Protein AF-A0A2J7RA87-F1 (afdb_monomer)

pLDDT: mean 86.07, std 18.73, range [27.16, 98.81]

InterPro domains:
  IPR013341 Mandelate racemase, N-terminal domain [PF02746] (37-139)
  IPR029017 Enolase-like, N-terminal [G3DSA:3.30.390.10] (5-181)
  IPR029017 Enolase-like, N-terminal [SSF54826] (7-142)
  IPR046945 L-rhamnonate dehydratase-like [PTHR13794] (7-194)

Organism: NCBI:txid105785

Sequence (240 aa):
MYQDRGLKIRTLHVRDIRFPTSLELHGSDAMHVDCDYSCAYVTVYTEGDVEGHGLTFTIGRGNEIVVAAVKSLSPLVVGQDAGQIFNDFAGFWRKLTNDSQLRWVGPEKGVIHLATAAIINALWDLWAKLQQKPLWKLLVDMEPEQLVSTIDFRYISDAVTKQEAIAMLKAMQEGKEEREERMIRIGYPAYTTQAGSHSLLYNCNSITLMCHTYAIIPIIHTDEYFECLFIYLTITFIVS

Mean predicted aligned error: 7.49 Å

Foldseek 3Di:
DPPDPFQAFAFKDWDKAWAQCQVVLFPADPVRRRFTWIWGWMWTGTRDPFIFIFIFIDRPPCNVVLNVLLVVLGVLRHRDGLVVCLVQVLVSLCSSQPPPVLCVVQNCDDSNLSSQLRVSNRSLRRVCVVVVHDSLVVLLPDQQLSNLSNHHCPPPCVPPNSVNSNVVVVVVVVCSVVVVVCCVVPNDQADDCRLVSCPPPHDPVSSVVVCVVVVVPCRDDDDDDPPSCCSVVVSSVSRD

Nearest PDB structures (foldseek):
  4a35-assembly1_A-2  TM=8.837E-01  e=1.408E-21  Homo sapiens
  2hxu-assembly1_A-2  TM=9.670E-01  e=2.853E-20  Xanthomonas campestris pv. campestris
  4ip4-assembly1_A  TM=9.035E-01  e=2.853E-20  Ruegeria sp. TM1040
  1yey-assembly3_C  TM=9.672E-01  e=1.936E-19  Xanthomonas campestris pv. campestris
  2hne-assembly1_A  TM=9.558E-01  e=1.178E-18  Xanthomonas campestris pv. campestris

Structure (mmCIF, N/CA/C/O backbone):
data_AF-A0A2J7RA87-F1
#
_entry.id   AF-A0A2J7RA87-F1
#
loop_
_atom_site.group_PDB
_atom_site.id
_atom_site.type_symbol
_atom_site.label_atom_id
_atom_site.label_alt_id
_atom_site.label_comp_id
_atom_site.label_asym_id
_atom_site.label_entity_id
_atom_site.label_seq_id
_atom_site.pdbx_PDB_ins_code
_atom_site.Cartn_x
_atom_site.Cartn_y
_atom_site.Cartn_z
_atom_site.occupancy
_atom_site.B_iso_or_equiv
_atom_site.auth_seq_id
_atom_site.auth_comp_id
_atom_site.auth_asym_id
_atom_site.auth_atom_id
_atom_site.pdbx_PDB_model_num
ATOM 1 N N . MET A 1 1 ? -17.911 6.625 13.894 1.00 51.19 1 MET A N 1
ATOM 2 C CA . MET A 1 1 ? -17.935 5.186 14.237 1.00 51.19 1 MET A CA 1
ATOM 3 C C . MET A 1 1 ? -18.651 4.449 13.122 1.00 51.19 1 MET A C 1
ATOM 5 O O . MET A 1 1 ? -19.840 4.673 12.936 1.00 51.19 1 MET A O 1
ATOM 9 N N . TYR A 1 2 ? -17.921 3.655 12.341 1.00 56.81 2 TYR A N 1
ATOM 10 C CA . TYR A 1 2 ? -18.464 2.850 11.246 1.00 56.81 2 TYR A CA 1
ATOM 11 C C . TYR A 1 2 ? -19.412 1.786 11.818 1.00 56.81 2 TYR A C 1
ATOM 13 O O . TYR A 1 2 ? -18.958 0.833 12.441 1.00 56.81 2 TYR A O 1
ATOM 21 N N . GLN A 1 3 ? -20.727 1.975 11.690 1.00 52.06 3 GLN A N 1
ATOM 22 C CA . GLN A 1 3 ? -21.714 0.984 12.12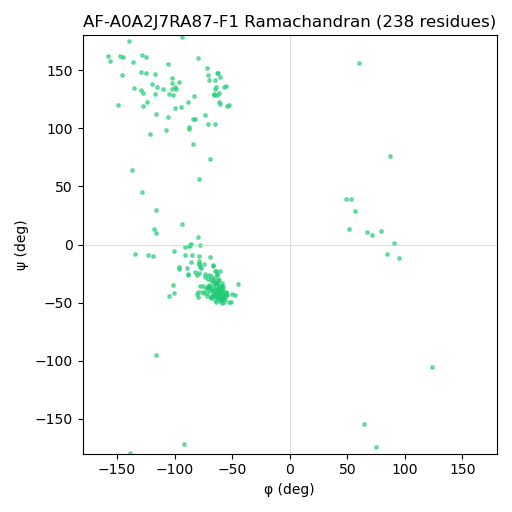8 1.00 52.06 3 GLN A CA 1
ATOM 23 C C . GLN A 1 3 ? -21.923 -0.082 11.035 1.00 52.06 3 GLN A C 1
ATOM 25 O O . GLN A 1 3 ? -22.789 0.046 10.176 1.00 52.06 3 GLN A O 1
ATOM 30 N N . ASP A 1 4 ? -21.070 -1.108 11.073 1.00 55.25 4 ASP A N 1
ATOM 31 C CA . ASP A 1 4 ? -21.361 -2.558 11.024 1.00 55.25 4 ASP A CA 1
ATOM 32 C C . ASP A 1 4 ? -22.247 -3.184 9.923 1.00 55.25 4 ASP A C 1
ATOM 34 O O . ASP A 1 4 ? -22.644 -4.342 10.045 1.00 55.25 4 ASP A O 1
ATOM 38 N N . ARG A 1 5 ? -22.567 -2.497 8.820 1.00 65.50 5 ARG A N 1
ATOM 39 C CA . ARG A 1 5 ? -23.221 -3.154 7.669 1.00 65.50 5 ARG A CA 1
ATOM 40 C C . ARG A 1 5 ? -22.331 -3.117 6.436 1.00 65.50 5 ARG A C 1
ATOM 42 O O . ARG A 1 5 ? -22.095 -2.058 5.869 1.00 65.50 5 ARG A O 1
ATOM 49 N N . GLY A 1 6 ? -21.860 -4.293 6.022 1.00 83.50 6 GLY A N 1
ATOM 50 C CA . GLY A 1 6 ? -21.168 -4.496 4.749 1.00 83.50 6 GLY A CA 1
ATOM 51 C C . GLY A 1 6 ? -19.646 -4.332 4.774 1.00 83.50 6 GLY A C 1
ATOM 52 O O . GLY A 1 6 ? -19.026 -4.486 3.734 1.00 83.50 6 GLY A O 1
ATOM 53 N N . LEU A 1 7 ? -19.009 -4.045 5.915 1.00 92.94 7 LEU A N 1
ATOM 54 C CA . LEU A 1 7 ? -17.553 -3.801 5.971 1.00 92.94 7 LEU A CA 1
ATOM 55 C C . LEU A 1 7 ? -16.704 -5.047 6.238 1.00 92.94 7 LEU A C 1
ATOM 57 O O . LEU A 1 7 ? -15.472 -4.975 6.220 1.00 92.94 7 LEU A O 1
ATOM 61 N N . LYS A 1 8 ? -17.334 -6.204 6.439 1.00 96.00 8 LYS A N 1
ATOM 62 C CA . LYS A 1 8 ? -16.619 -7.467 6.577 1.00 96.00 8 LYS A CA 1
ATOM 63 C C . LYS A 1 8 ? -15.930 -7.831 5.266 1.00 96.00 8 LYS A C 1
ATOM 65 O O . LYS A 1 8 ? -16.559 -7.865 4.211 1.00 96.00 8 LYS A O 1
ATOM 70 N N . ILE A 1 9 ? -14.636 -8.126 5.331 1.00 97.50 9 ILE A N 1
ATOM 71 C CA . ILE A 1 9 ? -13.839 -8.510 4.166 1.00 97.50 9 ILE A CA 1
ATOM 72 C C . ILE A 1 9 ? -14.223 -9.933 3.760 1.00 97.50 9 ILE A C 1
ATOM 74 O O . ILE A 1 9 ? -13.922 -10.897 4.466 1.00 97.50 9 ILE A O 1
ATOM 78 N N . ARG A 1 10 ? -14.880 -10.076 2.608 1.00 97.06 10 ARG A N 1
ATOM 79 C CA . ARG A 1 10 ? -15.365 -11.363 2.097 1.00 97.06 10 ARG A CA 1
ATOM 80 C C . ARG A 1 10 ? -14.261 -12.155 1.412 1.00 97.06 10 ARG A C 1
ATOM 82 O O . ARG A 1 10 ? -14.176 -13.368 1.570 1.00 97.06 10 ARG A O 1
ATOM 89 N N . THR A 1 11 ? -13.450 -11.476 0.606 1.00 97.81 11 THR A N 1
ATOM 90 C CA . THR A 1 11 ? -12.367 -12.099 -0.156 1.00 97.81 11 THR A CA 1
ATOM 91 C C . THR A 1 11 ? -11.288 -11.079 -0.497 1.00 97.81 11 THR A C 1
ATOM 93 O O . THR A 1 11 ? -11.530 -9.872 -0.533 1.00 97.81 11 THR A O 1
ATOM 96 N N . LEU A 1 12 ? -10.091 -11.587 -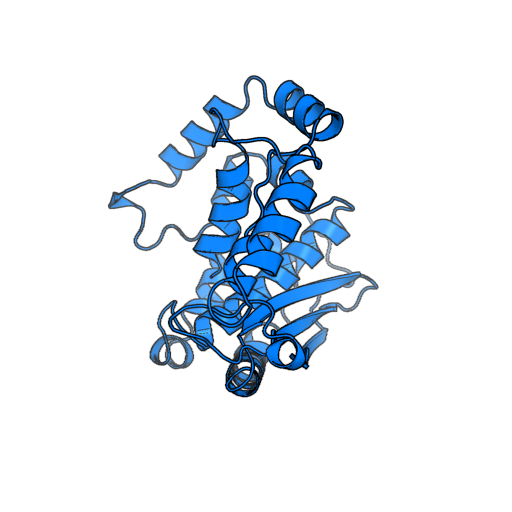0.763 1.00 98.25 12 LEU A N 1
ATOM 97 C CA . LEU A 1 12 ? -8.950 -10.831 -1.246 1.00 98.25 12 LEU A CA 1
ATOM 98 C C . LEU A 1 12 ? -8.426 -11.538 -2.491 1.00 98.25 12 LEU A C 1
ATOM 100 O O . LEU A 1 12 ? -8.036 -12.704 -2.434 1.00 98.25 12 LEU A O 1
ATOM 104 N N . HIS A 1 13 ? -8.433 -10.843 -3.622 1.00 98.44 13 HIS A N 1
ATOM 105 C CA . HIS A 1 13 ? -7.876 -11.353 -4.869 1.00 98.44 13 HIS A CA 1
ATOM 106 C C . HIS A 1 13 ? -6.518 -10.723 -5.125 1.00 98.44 13 HIS A C 1
ATOM 108 O O . HIS A 1 13 ? -6.317 -9.542 -4.862 1.00 98.44 13 HIS A O 1
ATOM 114 N N . VAL A 1 14 ? -5.603 -11.509 -5.684 1.00 98.75 14 VAL A N 1
ATOM 115 C CA . VAL A 1 14 ? -4.307 -11.024 -6.147 1.00 98.75 14 VAL A CA 1
ATOM 116 C C . VAL A 1 14 ? -4.064 -11.478 -7.581 1.00 98.75 14 VAL A C 1
ATOM 118 O O . VAL A 1 14 ? -4.287 -12.645 -7.915 1.00 98.75 14 VAL A O 1
ATOM 121 N N . ARG A 1 15 ? -3.633 -10.548 -8.433 1.00 98.62 15 ARG A N 1
ATOM 122 C CA . ARG A 1 15 ? -3.324 -10.779 -9.848 1.00 98.62 15 ARG A CA 1
ATOM 123 C C . ARG A 1 15 ? -1.840 -10.546 -10.103 1.00 98.62 15 ARG A C 1
ATOM 125 O O . ARG A 1 15 ? -1.287 -9.556 -9.634 1.00 98.62 15 ARG A O 1
ATOM 132 N N . ASP A 1 16 ? -1.231 -11.451 -10.861 1.00 98.69 16 ASP A N 1
ATOM 133 C CA . ASP A 1 16 ? 0.099 -11.271 -11.443 1.00 98.69 16 ASP A CA 1
ATOM 134 C C . ASP A 1 16 ? -0.069 -10.489 -12.751 1.00 98.69 16 ASP A C 1
ATOM 136 O O . ASP A 1 16 ? -0.648 -11.007 -13.707 1.00 98.69 16 ASP A O 1
ATOM 140 N N . ILE A 1 17 ? 0.343 -9.222 -12.764 1.00 98.31 17 ILE A N 1
ATOM 141 C CA . ILE A 1 17 ? 0.249 -8.352 -13.938 1.00 98.31 17 ILE A CA 1
ATOM 142 C C . ILE A 1 17 ? 1.664 -7.975 -14.355 1.00 98.31 17 ILE A C 1
ATOM 144 O O . ILE A 1 17 ? 2.447 -7.525 -13.521 1.00 98.31 17 ILE A O 1
ATOM 148 N N . ARG A 1 18 ? 1.980 -8.143 -15.642 1.00 98.38 18 ARG A N 1
ATOM 149 C CA . ARG A 1 18 ? 3.296 -7.834 -16.212 1.00 98.38 18 ARG A CA 1
ATOM 150 C C . ARG A 1 18 ? 3.133 -7.084 -17.521 1.00 98.38 18 ARG A C 1
ATOM 152 O O . ARG A 1 18 ? 2.319 -7.474 -18.359 1.00 98.38 18 ARG A O 1
ATOM 159 N N . PHE A 1 19 ? 3.911 -6.027 -17.685 1.00 96.94 19 PHE A N 1
ATOM 160 C CA . PHE A 1 19 ? 3.956 -5.211 -18.886 1.00 96.94 19 PHE A CA 1
ATOM 161 C C . PHE A 1 19 ? 5.299 -5.442 -19.585 1.00 96.94 19 PHE A C 1
ATOM 163 O O . PHE A 1 19 ? 6.328 -5.419 -18.909 1.00 96.94 19 PHE A O 1
ATOM 170 N N . PRO A 1 20 ? 5.314 -5.658 -20.913 1.00 96.38 20 PRO A N 1
ATOM 171 C CA . PRO A 1 20 ? 6.525 -6.004 -21.654 1.00 96.38 20 PRO A CA 1
ATOM 172 C C . PRO A 1 20 ? 7.393 -4.761 -21.931 1.00 96.38 20 PRO A C 1
ATOM 174 O O . PRO A 1 20 ? 7.674 -4.427 -23.082 1.00 96.38 20 PRO A O 1
ATOM 177 N N . THR A 1 21 ? 7.776 -4.027 -20.880 1.00 91.62 21 THR A N 1
ATOM 178 C CA . THR A 1 21 ? 8.591 -2.803 -20.982 1.00 91.62 21 THR A CA 1
ATOM 179 C C . THR A 1 21 ? 9.995 -3.078 -21.507 1.00 91.62 21 THR A C 1
ATOM 181 O O . THR A 1 21 ? 10.599 -2.184 -22.101 1.00 91.62 21 THR A O 1
ATOM 184 N N . SER A 1 22 ? 10.483 -4.313 -21.368 1.00 91.31 22 SER A N 1
ATOM 185 C CA . SER A 1 22 ? 11.781 -4.744 -21.889 1.00 91.31 22 SER A CA 1
ATOM 186 C C . SER A 1 22 ? 11.875 -4.679 -23.416 1.00 91.31 22 SER A C 1
ATOM 188 O O . SER A 1 22 ? 12.970 -4.480 -23.936 1.00 91.31 22 SER A O 1
ATOM 190 N N . LEU A 1 23 ? 10.750 -4.762 -24.1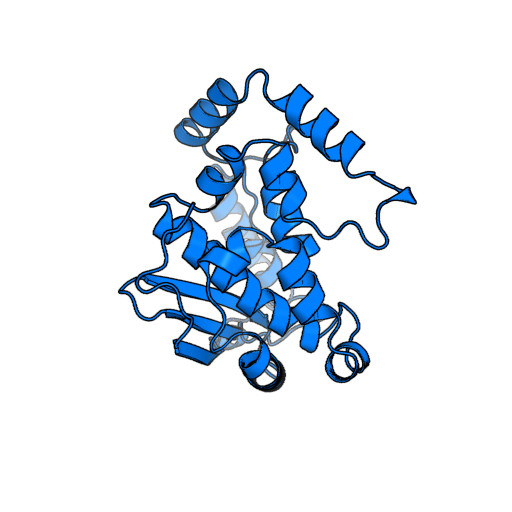46 1.00 89.88 23 LEU A N 1
ATOM 191 C CA . LEU A 1 23 ? 10.729 -4.671 -25.615 1.00 89.88 23 LEU A CA 1
ATOM 192 C C . LEU A 1 23 ? 11.301 -3.348 -26.133 1.00 89.88 23 LEU A C 1
ATOM 194 O O . LEU A 1 23 ? 11.920 -3.312 -27.194 1.00 89.88 23 LEU A O 1
ATOM 198 N N . GLU A 1 24 ? 11.097 -2.276 -25.372 1.00 85.94 24 GLU A N 1
ATOM 199 C CA . GLU A 1 24 ? 11.599 -0.934 -25.671 1.00 85.94 24 GLU A CA 1
ATOM 200 C C . GLU A 1 24 ? 12.600 -0.451 -24.606 1.00 85.94 24 GLU A C 1
ATOM 202 O O . GLU A 1 24 ? 13.011 0.708 -24.620 1.00 85.94 24 GLU A O 1
ATOM 207 N N . LEU A 1 25 ? 13.030 -1.341 -23.703 1.00 83.81 25 LEU A N 1
ATOM 208 C CA . LEU A 1 25 ? 14.010 -1.079 -22.639 1.00 83.81 25 LEU A CA 1
ATOM 209 C C . LEU A 1 25 ? 13.615 0.082 -21.706 1.00 83.81 25 LEU A C 1
ATOM 211 O O . LEU A 1 25 ? 14.467 0.763 -21.122 1.00 83.81 25 LEU A O 1
ATOM 215 N N . HIS A 1 26 ? 12.308 0.304 -21.539 1.00 84.25 26 HIS A N 1
ATOM 216 C CA . HIS A 1 26 ? 11.802 1.309 -20.610 1.00 84.25 26 HIS A CA 1
ATOM 217 C C . HIS A 1 26 ? 12.154 0.911 -19.181 1.00 84.25 26 HIS A C 1
ATOM 219 O O . HIS A 1 26 ? 11.888 -0.209 -18.747 1.00 84.25 26 HIS A O 1
ATOM 225 N N . GLY A 1 27 ? 12.746 1.847 -18.440 1.00 83.50 27 GLY A N 1
ATOM 226 C CA . GLY A 1 27 ? 13.154 1.606 -17.060 1.00 83.50 27 GLY A CA 1
ATOM 227 C C . GLY A 1 27 ? 14.458 0.833 -16.897 1.00 83.50 27 GLY A C 1
ATOM 228 O O . GLY A 1 27 ? 14.734 0.404 -15.779 1.00 83.50 27 GLY A O 1
ATOM 229 N N . SER A 1 28 ? 15.240 0.649 -17.968 1.00 84.25 28 SER A N 1
ATOM 230 C CA . SER A 1 28 ? 16.572 0.056 -17.850 1.00 84.25 28 SER A CA 1
ATOM 231 C C . SER A 1 28 ? 17.520 0.955 -17.045 1.00 84.25 28 SER A C 1
ATOM 233 O O . SER A 1 28 ? 17.476 2.187 -17.141 1.00 84.25 28 SER A O 1
ATOM 235 N N . ASP A 1 29 ? 18.363 0.328 -16.231 1.00 85.88 29 ASP A N 1
ATOM 236 C CA . ASP A 1 29 ? 19.424 0.968 -15.460 1.00 85.88 29 ASP A CA 1
ATOM 237 C C . ASP A 1 29 ? 20.712 0.114 -15.490 1.00 85.88 29 ASP A C 1
ATOM 239 O O . ASP A 1 29 ? 20.778 -0.922 -16.154 1.00 85.88 29 ASP A O 1
ATOM 243 N N . ALA A 1 30 ? 21.775 0.571 -14.818 1.00 85.44 30 ALA A N 1
ATOM 244 C CA . ALA A 1 30 ? 23.082 -0.093 -14.856 1.00 85.44 30 ALA A CA 1
ATOM 245 C C . ALA A 1 30 ? 23.071 -1.509 -14.243 1.00 85.44 30 ALA A C 1
ATOM 247 O O . ALA A 1 30 ? 23.942 -2.321 -14.551 1.00 85.44 30 ALA A O 1
ATOM 248 N N . MET A 1 31 ? 22.105 -1.792 -13.373 1.00 87.81 31 MET A N 1
ATOM 249 C CA . MET A 1 31 ? 21.904 -3.063 -12.683 1.00 87.81 31 MET A CA 1
ATOM 250 C C . MET A 1 31 ? 20.794 -3.900 -13.329 1.00 87.81 31 MET A C 1
ATOM 252 O O . MET A 1 31 ? 20.902 -5.126 -13.366 1.00 87.81 31 MET A O 1
ATOM 256 N N . HIS A 1 32 ? 19.741 -3.261 -13.842 1.00 86.25 32 HIS A N 1
ATOM 257 C CA . HIS A 1 32 ? 18.548 -3.921 -14.369 1.00 86.25 32 HIS A CA 1
ATOM 258 C C . HIS A 1 32 ? 18.322 -3.545 -15.836 1.00 86.25 32 HIS A C 1
ATOM 260 O O . HIS A 1 32 ? 17.736 -2.514 -16.157 1.00 86.25 32 HIS A O 1
ATOM 266 N N . VAL A 1 33 ? 18.805 -4.392 -16.744 1.00 84.31 33 VAL A N 1
ATOM 267 C CA . VAL A 1 33 ? 18.860 -4.080 -18.183 1.00 84.31 33 VAL A CA 1
ATOM 268 C C . VAL A 1 33 ? 17.590 -4.457 -18.956 1.00 84.31 33 VAL A C 1
ATOM 270 O O . VAL A 1 33 ? 17.299 -3.837 -19.974 1.00 84.31 33 VAL A O 1
ATOM 273 N N . ASP A 1 34 ? 16.825 -5.445 -18.485 1.00 86.00 34 ASP A N 1
ATOM 274 C CA . ASP A 1 34 ? 15.688 -6.067 -19.183 1.00 86.00 34 ASP A CA 1
ATOM 275 C C . ASP A 1 34 ? 14.407 -6.101 -18.321 1.00 86.00 34 ASP A C 1
ATOM 277 O O . ASP A 1 34 ? 13.722 -7.118 -18.231 1.00 86.00 34 ASP A O 1
ATOM 281 N N . CYS A 1 35 ? 14.079 -4.984 -17.663 1.00 90.62 35 CYS A N 1
ATOM 282 C CA . CYS A 1 35 ? 12.913 -4.873 -16.782 1.00 90.62 35 CYS A CA 1
ATOM 283 C C . CYS A 1 35 ? 11.580 -5.063 -17.522 1.00 90.62 35 CYS A C 1
ATOM 285 O O . CYS A 1 35 ? 11.273 -4.315 -18.451 1.00 90.62 35 CYS A O 1
ATOM 287 N N . ASP A 1 36 ? 10.727 -5.949 -17.004 1.00 96.06 36 ASP A N 1
ATOM 288 C CA . ASP A 1 36 ? 9.298 -5.996 -17.330 1.00 96.06 36 ASP A CA 1
ATOM 289 C C . ASP A 1 36 ? 8.497 -5.479 -16.139 1.00 96.06 36 ASP A C 1
ATOM 291 O O . ASP A 1 36 ? 8.266 -6.201 -15.166 1.00 96.06 36 ASP A O 1
ATOM 295 N N . TYR A 1 37 ? 8.089 -4.212 -16.189 1.00 96.31 37 TYR A N 1
ATOM 296 C CA . TYR A 1 37 ? 7.339 -3.568 -15.118 1.00 96.31 37 TYR A CA 1
ATOM 297 C C . TYR A 1 37 ? 6.125 -4.418 -14.770 1.00 96.31 37 TYR A C 1
ATOM 299 O O . TYR A 1 37 ? 5.282 -4.725 -15.609 1.00 96.31 37 TYR A O 1
ATOM 307 N N . SER A 1 38 ? 6.073 -4.848 -13.521 1.00 97.56 38 SER A N 1
ATOM 308 C CA . SER A 1 38 ? 5.133 -5.847 -13.048 1.00 97.56 38 SER A CA 1
ATOM 309 C C . SER A 1 38 ? 4.557 -5.413 -11.713 1.00 97.56 38 SER A C 1
ATOM 311 O O . SER A 1 38 ? 5.142 -4.611 -10.983 1.00 97.56 38 SER A O 1
ATOM 313 N N . CYS A 1 39 ? 3.389 -5.937 -11.374 1.00 97.25 39 CYS A N 1
ATOM 314 C CA . CYS A 1 39 ? 2.824 -5.733 -10.057 1.00 97.25 39 CYS A CA 1
ATOM 315 C C . CYS A 1 39 ? 2.039 -6.946 -9.571 1.00 97.25 39 CYS A C 1
ATOM 317 O O . CYS A 1 39 ? 1.386 -7.659 -10.342 1.00 97.25 39 CYS A O 1
ATOM 319 N N . ALA A 1 40 ? 2.100 -7.171 -8.261 1.00 98.12 40 ALA A N 1
ATOM 320 C CA . ALA A 1 40 ? 1.145 -8.015 -7.566 1.00 98.12 40 ALA A CA 1
ATOM 321 C C . ALA A 1 40 ? -0.027 -7.116 -7.164 1.00 98.12 40 ALA A C 1
ATOM 323 O O . ALA A 1 40 ? 0.074 -6.325 -6.226 1.00 98.12 40 ALA A O 1
ATOM 324 N N . TYR A 1 41 ? -1.117 -7.191 -7.926 1.00 98.62 41 TYR A N 1
ATOM 325 C CA . TYR A 1 41 ? -2.264 -6.303 -7.769 1.00 98.62 41 TYR A CA 1
ATOM 326 C C . TYR A 1 41 ? -3.317 -6.937 -6.867 1.00 98.62 41 TYR A C 1
ATOM 328 O O . TYR A 1 41 ? -3.879 -7.977 -7.216 1.00 98.62 41 TYR A O 1
ATOM 336 N N . VAL A 1 42 ? -3.603 -6.298 -5.739 1.00 98.81 42 VAL A N 1
ATOM 337 C CA . VAL A 1 42 ? -4.533 -6.752 -4.706 1.00 98.81 42 VAL A CA 1
ATOM 338 C C . VAL A 1 42 ? -5.859 -6.010 -4.805 1.00 98.81 42 VAL A C 1
ATOM 340 O O . VAL A 1 42 ? -5.893 -4.786 -4.900 1.00 98.81 42 VAL A O 1
ATOM 343 N N . THR A 1 43 ? -6.954 -6.762 -4.725 1.00 98.81 43 THR A N 1
ATOM 344 C CA . THR A 1 43 ? -8.306 -6.224 -4.554 1.00 98.81 43 THR A CA 1
ATOM 345 C C . THR A 1 43 ? -8.949 -6.846 -3.321 1.00 98.81 43 THR A C 1
ATOM 347 O O . THR A 1 43 ? -9.059 -8.070 -3.223 1.00 98.81 43 THR A O 1
ATOM 350 N N . VAL A 1 44 ? -9.363 -6.002 -2.379 1.00 98.62 44 VAL A N 1
ATOM 351 C CA . VAL A 1 44 ? -10.071 -6.363 -1.149 1.00 98.62 44 VAL A CA 1
ATOM 352 C C . VAL A 1 44 ? -11.556 -6.106 -1.361 1.00 98.62 44 VAL A C 1
ATOM 354 O O . VAL A 1 44 ? -11.967 -4.963 -1.549 1.00 98.62 44 VAL A O 1
ATOM 357 N N . TYR A 1 45 ? -12.357 -7.166 -1.298 1.00 98.00 45 TYR A N 1
ATOM 358 C CA . TYR A 1 45 ? -13.808 -7.091 -1.440 1.00 98.00 45 TYR A CA 1
ATOM 359 C C . TYR A 1 45 ? -14.462 -7.165 -0.068 1.00 98.00 45 TYR A C 1
ATOM 361 O O . TYR A 1 45 ? -14.195 -8.092 0.707 1.00 98.00 45 TYR A O 1
ATOM 369 N N . THR A 1 46 ? -15.346 -6.216 0.213 1.00 96.38 46 THR A N 1
ATOM 370 C CA . THR A 1 46 ? -16.193 -6.244 1.405 1.00 96.38 46 THR A CA 1
ATOM 371 C C . THR A 1 46 ? -17.545 -6.902 1.093 1.00 96.38 46 THR A C 1
ATOM 373 O O . THR A 1 46 ? -17.771 -7.379 -0.020 1.00 96.38 46 THR A O 1
ATOM 376 N N . GLU A 1 47 ? -18.422 -7.025 2.086 1.00 95.06 47 GLU A N 1
ATOM 377 C CA . GLU A 1 47 ? -19.813 -7.453 1.882 1.00 95.06 47 GLU A CA 1
ATOM 378 C C . GLU A 1 47 ? -20.688 -6.348 1.261 1.00 95.06 47 GLU A C 1
ATOM 380 O O . GLU A 1 47 ? -21.776 -6.640 0.769 1.00 95.06 47 GLU A O 1
ATOM 385 N N . GLY A 1 48 ? -20.231 -5.095 1.298 1.00 91.19 48 GLY A N 1
ATOM 386 C CA . GLY A 1 48 ? -20.842 -3.958 0.622 1.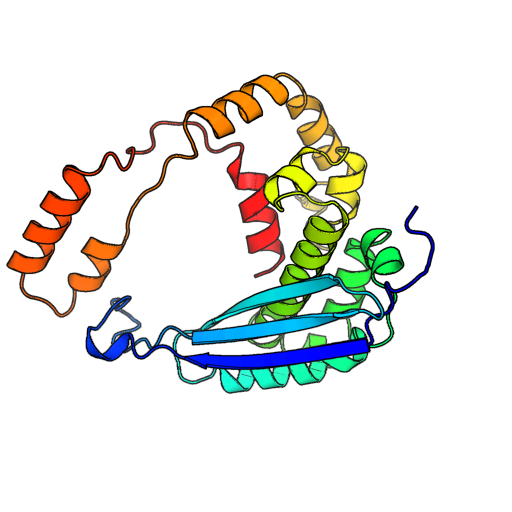00 91.19 48 GLY A CA 1
ATOM 387 C C . GLY A 1 48 ? -20.276 -3.729 -0.780 1.00 91.19 48 GLY A C 1
ATOM 388 O O . GLY A 1 48 ? -19.482 -4.511 -1.297 1.00 91.19 48 GLY A O 1
ATOM 389 N N . ASP A 1 49 ? -20.664 -2.605 -1.379 1.00 89.31 49 ASP A N 1
ATOM 390 C CA . ASP A 1 49 ? -20.353 -2.289 -2.782 1.00 89.31 49 ASP A CA 1
ATOM 391 C C . ASP A 1 49 ? -18.985 -1.613 -2.987 1.00 89.31 49 ASP A C 1
ATOM 393 O O . ASP A 1 49 ? -18.627 -1.258 -4.109 1.00 89.31 49 ASP A O 1
ATOM 397 N N . VAL A 1 50 ? -18.218 -1.396 -1.913 1.00 91.56 50 VAL A N 1
ATOM 398 C CA . VAL A 1 50 ? -16.919 -0.714 -1.977 1.00 91.56 50 VAL A CA 1
ATOM 399 C C . VAL A 1 50 ? -15.782 -1.723 -1.848 1.00 91.56 50 VAL A C 1
ATOM 401 O O . VAL A 1 50 ? -15.730 -2.525 -0.909 1.00 91.56 50 VAL A O 1
ATOM 404 N N . GLU A 1 51 ? -14.842 -1.636 -2.785 1.00 96.69 51 GLU A N 1
ATOM 405 C CA . GLU A 1 51 ? -13.622 -2.436 -2.845 1.00 96.69 51 GLU A CA 1
ATOM 406 C C . GLU A 1 51 ? -12.359 -1.572 -2.728 1.00 96.69 51 GLU A C 1
ATOM 408 O O . GLU A 1 51 ? -12.306 -0.425 -3.189 1.00 96.69 51 GLU A O 1
ATOM 413 N N . GLY A 1 52 ? -11.337 -2.148 -2.096 1.00 98.19 52 GLY A N 1
ATOM 414 C CA . GLY A 1 52 ? -10.017 -1.551 -1.910 1.00 98.19 52 GLY A CA 1
ATOM 415 C C . GLY A 1 52 ? -8.988 -2.118 -2.873 1.00 98.19 52 GLY A C 1
ATOM 416 O O . GLY A 1 52 ? -8.963 -3.325 -3.104 1.00 98.19 52 GLY A O 1
ATOM 417 N N . HIS A 1 53 ? -8.121 -1.271 -3.417 1.00 98.50 53 HIS A N 1
ATOM 418 C CA . HIS A 1 53 ? -7.136 -1.644 -4.426 1.00 98.50 53 HIS A CA 1
ATOM 419 C C . HIS A 1 53 ? -5.748 -1.210 -4.003 1.00 98.50 53 HIS A C 1
ATOM 421 O O . HIS A 1 53 ? -5.513 -0.059 -3.649 1.00 98.50 53 HIS A O 1
ATOM 427 N N . GLY A 1 54 ? -4.813 -2.141 -4.083 1.00 98.06 54 GLY A N 1
ATOM 428 C CA . GLY A 1 54 ? -3.423 -1.895 -3.758 1.00 98.06 54 GLY A CA 1
ATOM 429 C C . GLY A 1 54 ? -2.527 -2.699 -4.671 1.00 98.06 54 GLY A C 1
ATOM 430 O O . GLY A 1 54 ? -2.948 -3.656 -5.318 1.00 98.06 54 GLY A O 1
ATOM 431 N N . LEU A 1 55 ? -1.274 -2.291 -4.754 1.00 97.56 55 LEU A N 1
ATOM 432 C CA . LEU A 1 55 ? -0.273 -3.012 -5.514 1.00 97.56 55 LEU A CA 1
ATOM 433 C C . LEU A 1 55 ? 1.084 -2.857 -4.855 1.00 97.56 55 LEU A C 1
ATOM 435 O O . LEU A 1 55 ? 1.311 -1.943 -4.061 1.00 97.56 55 LEU A O 1
ATOM 439 N N . THR A 1 56 ? 1.982 -3.749 -5.233 1.00 97.06 56 THR A N 1
ATOM 440 C CA . THR A 1 56 ? 3.416 -3.571 -5.054 1.00 97.06 56 THR A CA 1
ATOM 441 C C . THR A 1 56 ? 4.108 -3.827 -6.384 1.00 97.06 56 THR A C 1
ATOM 443 O O . THR A 1 56 ? 3.601 -4.593 -7.211 1.00 97.06 56 THR A O 1
ATOM 446 N N . PHE A 1 57 ? 5.220 -3.140 -6.610 1.00 97.31 57 PHE A N 1
ATOM 447 C CA . PHE A 1 57 ? 5.928 -3.121 -7.882 1.00 97.31 57 PHE A CA 1
ATOM 448 C C . PHE A 1 57 ? 7.074 -4.136 -7.897 1.00 97.31 57 PHE A C 1
ATOM 450 O O . PHE A 1 57 ? 7.808 -4.285 -6.922 1.00 97.31 57 PHE A O 1
ATOM 457 N N . THR A 1 58 ? 7.241 -4.817 -9.027 1.00 96.75 58 THR A N 1
ATOM 458 C CA . THR A 1 58 ? 8.393 -5.669 -9.340 1.00 96.75 58 THR A CA 1
ATOM 459 C C . THR A 1 58 ? 8.788 -5.476 -10.809 1.00 96.75 58 THR A C 1
ATOM 461 O O . THR A 1 58 ? 8.106 -4.779 -11.558 1.00 96.75 58 THR A O 1
ATOM 464 N N . ILE A 1 59 ? 9.887 -6.093 -11.247 1.00 96.88 59 ILE A N 1
ATOM 465 C CA . ILE A 1 59 ? 10.445 -5.908 -12.601 1.00 96.88 59 ILE A CA 1
ATOM 466 C C . ILE A 1 59 ? 10.428 -7.191 -13.453 1.00 96.88 59 ILE A C 1
ATOM 468 O O . ILE A 1 59 ? 11.287 -7.383 -14.311 1.00 96.88 59 ILE A O 1
ATOM 472 N N . GLY A 1 60 ? 9.463 -8.087 -13.216 1.00 96.88 60 GLY A N 1
ATOM 473 C CA . GLY A 1 60 ? 9.222 -9.260 -14.063 1.00 96.88 60 GLY A CA 1
ATOM 474 C C . GLY A 1 60 ? 9.275 -10.570 -13.286 1.00 96.88 60 GLY A C 1
ATOM 475 O O . GLY A 1 60 ? 8.336 -10.920 -12.568 1.00 96.88 60 GLY A O 1
ATOM 476 N N . ARG A 1 61 ? 10.360 -11.338 -13.456 1.00 97.94 61 ARG A N 1
ATOM 477 C CA . ARG A 1 61 ? 10.582 -12.606 -12.729 1.00 97.94 61 ARG A CA 1
ATOM 478 C C . ARG A 1 61 ? 10.548 -12.365 -11.214 1.00 97.94 61 ARG A C 1
ATOM 480 O O . ARG A 1 61 ? 11.153 -11.413 -10.733 1.00 97.94 61 ARG A O 1
ATOM 487 N N . GLY A 1 62 ? 9.864 -13.232 -10.468 1.00 97.94 62 GLY A N 1
ATOM 488 C CA . GLY A 1 62 ? 9.683 -13.094 -9.024 1.00 97.94 62 GLY A CA 1
ATOM 489 C C . GLY A 1 62 ? 8.378 -12.404 -8.616 1.00 97.94 62 GLY A C 1
ATOM 490 O O . GLY A 1 62 ? 7.995 -12.508 -7.448 1.00 97.94 62 GLY A O 1
ATOM 491 N N . ASN A 1 63 ? 7.639 -11.776 -9.544 1.00 98.50 63 ASN A N 1
ATOM 492 C CA . ASN A 1 63 ? 6.310 -11.228 -9.240 1.00 98.50 63 ASN A CA 1
ATOM 493 C C . ASN A 1 63 ? 5.359 -12.322 -8.725 1.00 98.50 63 ASN A C 1
ATOM 495 O O . ASN A 1 63 ? 4.602 -12.105 -7.780 1.00 98.50 63 ASN A O 1
ATOM 499 N N . GLU A 1 64 ? 5.468 -13.537 -9.270 1.00 98.62 64 GLU A N 1
ATOM 500 C CA . GLU A 1 64 ? 4.684 -14.699 -8.850 1.00 98.62 64 GLU A CA 1
ATOM 501 C C . GLU A 1 64 ? 4.946 -15.102 -7.388 1.00 98.62 64 GLU A C 1
ATOM 503 O O . GLU A 1 64 ? 4.043 -15.594 -6.708 1.00 98.62 64 GLU A O 1
ATOM 508 N N . ILE A 1 65 ? 6.159 -14.853 -6.880 1.00 98.75 65 ILE A N 1
ATOM 509 C CA . ILE A 1 65 ? 6.546 -15.134 -5.491 1.00 98.75 65 ILE A CA 1
ATOM 510 C C . ILE A 1 65 ? 5.859 -14.129 -4.559 1.00 98.75 65 ILE A C 1
ATOM 512 O O . ILE A 1 65 ? 5.313 -14.516 -3.526 1.00 98.75 65 ILE A O 1
ATOM 516 N N . VAL A 1 66 ? 5.808 -12.849 -4.944 1.00 98.56 66 VAL A N 1
ATOM 517 C CA . VAL A 1 66 ? 5.071 -11.818 -4.195 1.00 98.56 66 VAL A CA 1
ATOM 518 C C . VAL A 1 66 ? 3.572 -12.117 -4.191 1.00 98.56 66 VAL A C 1
ATOM 520 O O . VAL A 1 66 ? 2.934 -12.068 -3.142 1.00 98.56 66 VAL A O 1
ATOM 523 N N . VAL A 1 67 ? 3.011 -12.523 -5.333 1.00 98.81 67 VAL A N 1
ATOM 524 C CA . VAL A 1 67 ? 1.615 -12.979 -5.433 1.00 98.81 67 VAL A CA 1
ATOM 525 C C . VAL A 1 67 ? 1.347 -14.162 -4.494 1.00 98.81 67 VAL A C 1
ATOM 527 O O . VAL A 1 67 ? 0.314 -14.192 -3.823 1.00 98.81 67 VAL A O 1
ATOM 530 N N . ALA A 1 68 ? 2.265 -15.129 -4.408 1.00 98.75 68 ALA A N 1
ATOM 531 C CA . ALA A 1 68 ? 2.153 -16.240 -3.466 1.00 98.75 68 ALA A CA 1
ATOM 532 C C . ALA A 1 68 ? 2.214 -15.770 -2.002 1.00 98.75 68 ALA A C 1
ATOM 534 O O . ALA A 1 68 ? 1.411 -16.222 -1.189 1.00 98.75 68 ALA A O 1
ATOM 535 N N . ALA A 1 69 ? 3.089 -14.818 -1.669 1.00 98.50 69 ALA A N 1
ATOM 536 C CA . ALA A 1 69 ? 3.159 -14.241 -0.328 1.00 98.50 69 ALA A CA 1
ATOM 537 C C . ALA A 1 69 ? 1.874 -13.488 0.059 1.00 98.50 69 ALA A C 1
ATOM 539 O O . ALA A 1 69 ? 1.390 -13.648 1.180 1.00 98.50 69 ALA A O 1
ATOM 540 N N . VAL A 1 70 ? 1.250 -12.754 -0.872 1.00 98.69 70 VAL A N 1
ATOM 541 C CA . VAL A 1 70 ? -0.073 -12.144 -0.642 1.00 98.69 70 VAL A CA 1
ATOM 542 C C . VAL A 1 70 ? -1.120 -13.215 -0.329 1.00 98.69 70 VAL A C 1
ATOM 544 O O . VAL A 1 70 ? -1.919 -13.044 0.592 1.00 98.69 70 VAL A O 1
ATOM 547 N N . LYS A 1 71 ? -1.110 -14.348 -1.046 1.00 98.56 71 LYS A N 1
ATOM 548 C CA . LYS A 1 71 ? -2.017 -15.473 -0.756 1.00 98.56 71 LYS A CA 1
ATOM 549 C C . LYS A 1 71 ? -1.776 -16.058 0.636 1.00 98.56 71 LYS A C 1
ATOM 551 O O . LYS A 1 71 ? -2.748 -16.387 1.303 1.00 98.56 71 LYS A O 1
ATOM 556 N N . SER A 1 72 ? -0.526 -16.141 1.091 1.00 98.19 72 SER A N 1
ATOM 557 C CA . SER A 1 72 ? -0.195 -16.595 2.450 1.00 98.19 72 SER A CA 1
ATOM 558 C C . SER A 1 72 ? -0.670 -15.629 3.540 1.00 98.19 72 SER A C 1
ATOM 560 O O . SER A 1 72 ? -1.046 -16.077 4.618 1.00 98.19 72 SER A O 1
ATOM 562 N N . LEU A 1 73 ? -0.691 -14.320 3.266 1.00 98.06 73 LEU A N 1
ATOM 563 C CA . LEU A 1 73 ? -1.200 -13.295 4.188 1.00 98.06 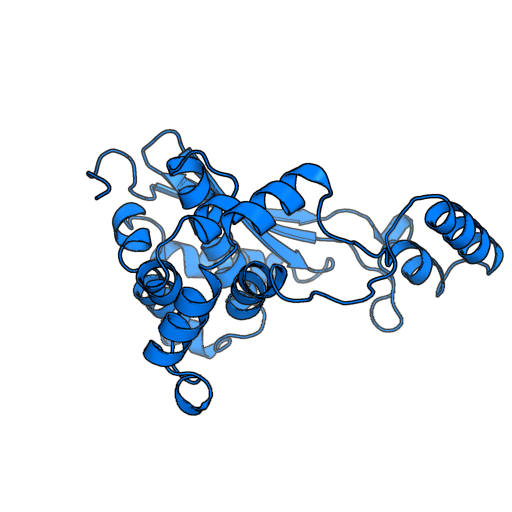73 LEU A CA 1
ATOM 564 C C . LEU A 1 73 ? -2.734 -13.183 4.174 1.00 98.06 73 LEU A C 1
ATOM 566 O O . LEU A 1 73 ? -3.332 -12.782 5.171 1.00 98.06 73 LEU A O 1
ATOM 570 N N . SER A 1 74 ? -3.387 -13.553 3.068 1.00 98.00 74 SER A N 1
ATOM 571 C CA . SER A 1 74 ? -4.838 -13.421 2.871 1.00 98.00 74 SER A CA 1
ATOM 572 C C . SER A 1 74 ? -5.703 -13.987 4.017 1.00 98.00 74 SER A C 1
ATOM 574 O O . SER A 1 74 ? -6.630 -13.282 4.429 1.00 98.00 74 SER A O 1
ATOM 576 N N . PRO A 1 75 ? -5.412 -15.165 4.614 1.00 97.50 75 PRO A N 1
ATOM 577 C CA . PRO A 1 75 ? -6.181 -15.693 5.745 1.00 97.50 75 PRO A CA 1
ATOM 578 C C . PRO A 1 75 ? -6.188 -14.803 6.996 1.00 97.50 75 PRO A C 1
ATOM 580 O O . PRO A 1 75 ? -7.105 -14.907 7.806 1.00 97.50 75 PRO A O 1
ATOM 583 N N . LEU A 1 76 ? -5.195 -13.923 7.170 1.00 97.44 76 LEU A N 1
ATOM 584 C CA . LEU A 1 76 ? -5.144 -12.975 8.292 1.00 97.44 76 LEU A CA 1
ATOM 585 C C . LEU A 1 76 ? -6.054 -11.753 8.075 1.00 97.44 76 LEU A C 1
ATOM 587 O O . LEU A 1 76 ? -6.368 -11.041 9.034 1.00 97.44 76 LEU A O 1
ATOM 591 N N . VAL A 1 77 ? -6.473 -11.522 6.827 1.00 97.94 77 VAL A N 1
ATOM 592 C CA . VAL A 1 77 ? -7.249 -10.359 6.373 1.00 97.94 77 VAL A CA 1
ATOM 593 C C . VAL A 1 77 ? -8.712 -10.729 6.119 1.00 97.94 77 VAL A C 1
ATOM 595 O O . VAL A 1 77 ? -9.618 -10.006 6.529 1.00 97.94 77 VAL A O 1
ATOM 598 N N . VAL A 1 78 ? -8.965 -11.858 5.451 1.00 98.12 78 VAL A N 1
ATOM 599 C CA . VAL A 1 78 ? -10.324 -12.303 5.118 1.00 98.12 78 VAL A CA 1
ATOM 600 C C . VAL A 1 78 ? -11.114 -12.607 6.394 1.00 98.12 78 VAL A C 1
ATOM 602 O O . VAL A 1 78 ? -10.620 -13.228 7.332 1.00 98.12 78 VAL A O 1
ATOM 605 N N . GLY A 1 79 ? -12.361 -12.145 6.437 1.00 96.94 79 GLY A N 1
ATOM 606 C CA . GLY A 1 79 ? -13.258 -12.272 7.581 1.00 96.94 79 GLY A CA 1
ATOM 607 C C . GLY A 1 79 ? -13.089 -11.194 8.654 1.00 96.94 79 GLY A C 1
ATOM 608 O O . GLY A 1 79 ? -13.927 -11.139 9.554 1.00 96.94 79 GLY A O 1
ATOM 609 N N . GLN A 1 80 ? -12.062 -10.339 8.568 1.00 96.81 80 GLN A N 1
ATOM 610 C CA . GLN A 1 80 ? -11.935 -9.157 9.425 1.00 96.81 80 GLN A CA 1
ATOM 611 C C . GLN A 1 80 ? -12.966 -8.091 9.031 1.00 96.81 80 GLN A C 1
ATOM 613 O O . GLN A 1 80 ? -13.372 -8.008 7.871 1.00 96.81 80 GLN A O 1
ATOM 618 N N . ASP A 1 81 ? -13.367 -7.262 9.991 1.00 95.69 81 ASP A N 1
ATOM 619 C CA . ASP A 1 81 ? -14.181 -6.077 9.726 1.00 95.69 81 ASP A CA 1
ATOM 620 C C . ASP A 1 81 ? -13.278 -4.877 9.413 1.00 95.69 81 ASP A C 1
ATOM 622 O O . ASP A 1 81 ? -12.418 -4.513 10.219 1.00 95.69 81 ASP A O 1
ATOM 626 N N . ALA A 1 82 ? -13.457 -4.263 8.241 1.00 95.69 82 ALA A N 1
ATOM 627 C CA . ALA A 1 82 ? -12.630 -3.138 7.816 1.00 95.69 82 ALA A CA 1
ATOM 628 C C . ALA A 1 82 ? -12.797 -1.910 8.730 1.00 95.69 82 ALA A C 1
ATOM 630 O O . ALA A 1 82 ? -11.825 -1.209 8.991 1.00 95.69 82 ALA A O 1
ATOM 631 N N . GLY A 1 83 ? -13.990 -1.676 9.287 1.00 94.50 83 GLY A N 1
ATOM 632 C CA . GLY A 1 83 ? -14.225 -0.599 10.248 1.00 94.50 83 GLY A CA 1
ATOM 633 C C . GLY A 1 83 ? -13.415 -0.776 11.534 1.00 94.50 83 GLY A C 1
ATOM 634 O O . GLY A 1 83 ? -12.840 0.192 12.031 1.00 94.50 83 GLY A O 1
ATOM 635 N N . GLN A 1 84 ? -13.310 -2.007 12.045 1.00 94.81 84 GLN A N 1
ATOM 636 C CA . GLN A 1 84 ? -12.444 -2.333 13.186 1.00 94.81 84 GLN A CA 1
ATOM 637 C C . GLN A 1 84 ? -10.963 -2.133 12.852 1.00 94.81 84 GLN A C 1
ATOM 639 O O . GLN A 1 84 ? -10.229 -1.579 13.669 1.00 94.81 84 GLN A O 1
ATOM 644 N N . ILE A 1 85 ? -10.541 -2.510 11.640 1.00 96.38 85 ILE A N 1
ATOM 645 C CA . ILE A 1 85 ? -9.182 -2.241 11.152 1.00 96.38 85 ILE A CA 1
ATOM 646 C C . ILE A 1 85 ? -8.902 -0.734 11.146 1.00 96.38 85 ILE A C 1
ATOM 648 O O . ILE A 1 85 ? -7.872 -0.310 11.649 1.00 96.38 85 ILE A O 1
ATOM 652 N N . PHE A 1 86 ? -9.811 0.094 10.629 1.00 95.50 86 PHE A N 1
ATOM 653 C CA . PHE A 1 86 ? -9.607 1.547 10.568 1.00 95.50 86 PHE A CA 1
ATOM 654 C C . PHE A 1 86 ? -9.605 2.219 11.947 1.00 95.50 86 PHE A C 1
ATOM 656 O O . PHE A 1 86 ? -8.946 3.242 12.126 1.00 95.50 86 PHE A O 1
ATOM 663 N N . ASN A 1 87 ? -10.297 1.642 12.934 1.00 94.56 87 ASN A N 1
ATOM 664 C CA . ASN A 1 87 ? -10.270 2.132 14.314 1.00 94.56 87 ASN A CA 1
ATOM 665 C C . ASN A 1 87 ? -8.946 1.811 15.041 1.00 94.56 87 ASN A C 1
ATOM 667 O O . ASN A 1 87 ? -8.571 2.554 15.946 1.00 94.56 87 ASN A O 1
ATOM 671 N N . ASP A 1 88 ? -8.243 0.738 14.661 1.00 95.62 88 ASP A N 1
ATOM 672 C CA . ASP A 1 88 ? -6.931 0.349 15.205 1.00 95.62 88 ASP A CA 1
ATOM 673 C C . ASP A 1 88 ? -5.973 -0.094 14.085 1.00 95.62 88 ASP A C 1
ATOM 675 O O . ASP A 1 88 ? -5.549 -1.251 13.983 1.00 95.62 88 ASP A O 1
ATOM 679 N N . PHE A 1 89 ? -5.648 0.851 13.201 1.00 95.69 89 PHE A N 1
ATOM 680 C CA . PHE A 1 89 ? -4.886 0.549 11.988 1.00 95.69 89 PHE A CA 1
ATOM 681 C C . PHE A 1 89 ? -3.456 0.095 12.307 1.00 95.69 89 PHE A C 1
ATOM 683 O O . PHE A 1 89 ? -2.965 -0.867 11.715 1.00 95.69 89 PHE A O 1
ATOM 690 N N . ALA A 1 90 ? -2.813 0.723 13.299 1.00 95.56 90 ALA A N 1
ATOM 691 C CA . ALA A 1 90 ? -1.499 0.308 13.784 1.00 95.56 90 ALA A CA 1
ATOM 692 C C . ALA A 1 90 ? -1.537 -1.096 14.412 1.00 95.56 90 ALA A C 1
ATOM 694 O O . ALA A 1 90 ? -0.627 -1.897 14.190 1.00 95.56 90 ALA A O 1
ATOM 695 N N . GLY A 1 91 ? -2.588 -1.432 15.169 1.00 95.81 91 GLY A N 1
ATOM 696 C CA . GLY A 1 91 ? -2.782 -2.776 15.708 1.00 95.81 91 GLY A CA 1
ATOM 697 C C . GLY A 1 91 ? -2.981 -3.826 14.616 1.00 95.81 91 GLY A C 1
ATOM 698 O O . GLY A 1 91 ? -2.406 -4.916 14.694 1.00 95.81 91 GLY A O 1
ATOM 699 N N . PHE A 1 92 ? -3.714 -3.495 13.551 1.00 96.94 92 PHE A N 1
ATOM 700 C CA . PHE A 1 92 ? -3.858 -4.386 12.403 1.00 96.94 92 PHE A CA 1
ATOM 701 C C . PHE A 1 92 ? -2.548 -4.556 11.619 1.00 96.94 92 PHE A C 1
ATOM 703 O O . PHE A 1 92 ? -2.160 -5.691 11.333 1.00 96.94 92 PHE A O 1
ATOM 710 N N . TRP A 1 93 ? -1.826 -3.463 11.340 1.00 95.69 93 TRP A N 1
ATOM 711 C CA . TRP A 1 93 ? -0.482 -3.507 10.750 1.00 95.69 93 TRP A CA 1
ATOM 712 C C . TRP A 1 93 ? 0.419 -4.453 11.538 1.00 95.69 93 TRP A C 1
ATOM 714 O O . TRP A 1 93 ? 1.018 -5.383 10.998 1.00 95.69 93 TRP A O 1
ATOM 724 N N . ARG A 1 94 ? 0.426 -4.273 12.857 1.00 94.12 94 ARG A N 1
ATOM 725 C CA . ARG A 1 94 ? 1.184 -5.081 13.797 1.00 94.12 94 ARG A CA 1
ATOM 726 C C . ARG A 1 94 ? 0.799 -6.555 13.762 1.00 94.12 94 ARG A C 1
ATOM 728 O O . ARG A 1 94 ? 1.690 -7.398 13.823 1.00 94.12 94 ARG A O 1
ATOM 735 N N . LYS A 1 95 ? -0.492 -6.879 13.686 1.00 94.12 95 LYS A N 1
ATOM 736 C CA . LYS A 1 95 ? -0.982 -8.259 13.554 1.00 94.12 95 LYS A CA 1
ATOM 737 C C . LYS A 1 95 ? -0.460 -8.901 12.267 1.00 94.12 95 LYS A C 1
ATOM 739 O O . LYS A 1 95 ? -0.016 -10.044 12.305 1.00 94.12 95 LYS A O 1
ATOM 744 N N . LEU A 1 96 ? -0.471 -8.161 11.160 1.00 94.19 96 LEU A N 1
ATOM 745 C CA . LEU A 1 96 ? -0.034 -8.654 9.855 1.00 94.19 96 LEU A CA 1
ATOM 746 C C . LEU A 1 96 ? 1.493 -8.852 9.782 1.00 94.19 96 LEU A C 1
ATOM 748 O O . LEU A 1 96 ? 1.959 -9.816 9.185 1.00 94.19 96 LEU A O 1
ATOM 752 N N . THR A 1 97 ? 2.277 -7.984 10.429 1.00 94.56 97 THR A N 1
ATOM 753 C CA . THR A 1 97 ? 3.756 -8.027 10.417 1.00 94.56 97 THR A CA 1
ATOM 754 C C . THR A 1 97 ? 4.388 -8.843 11.552 1.00 94.56 97 THR A C 1
ATOM 756 O O . THR A 1 97 ? 5.602 -9.078 11.542 1.00 94.56 97 THR A O 1
ATOM 759 N N . ASN A 1 98 ? 3.599 -9.286 12.540 1.00 93.00 98 ASN A N 1
ATOM 760 C CA . ASN A 1 98 ? 4.072 -10.084 13.683 1.00 93.00 98 ASN A CA 1
ATOM 761 C C . ASN A 1 98 ? 3.472 -11.481 13.792 1.00 93.00 98 ASN A C 1
ATOM 763 O O . ASN A 1 98 ? 3.661 -12.126 14.825 1.00 93.00 98 ASN A O 1
ATOM 767 N N . ASP A 1 99 ? 2.810 -11.986 12.752 1.00 95.69 99 ASP A N 1
ATOM 768 C CA . ASP A 1 99 ? 2.645 -13.433 12.644 1.00 95.69 99 ASP A CA 1
ATOM 769 C C . ASP A 1 99 ? 4.035 -14.081 12.720 1.00 95.69 99 ASP A C 1
ATOM 771 O O . ASP A 1 99 ? 4.915 -13.755 11.928 1.00 95.69 99 ASP A O 1
ATOM 775 N N . SER A 1 100 ? 4.279 -14.934 13.714 1.00 92.31 100 SER A N 1
ATOM 776 C CA . SER A 1 100 ? 5.638 -15.380 14.038 1.00 92.31 100 SER A CA 1
ATOM 777 C C . SER A 1 100 ? 6.294 -16.172 12.907 1.00 92.31 100 SER A C 1
ATOM 779 O O . SER A 1 100 ? 7.507 -16.064 12.715 1.00 92.31 100 SER A O 1
ATOM 781 N N . GLN A 1 101 ? 5.508 -16.930 12.140 1.00 96.06 101 GLN A N 1
ATOM 782 C CA . GLN A 1 101 ? 6.011 -17.756 11.046 1.00 96.06 101 GLN A CA 1
ATOM 783 C C . GLN A 1 101 ? 6.259 -16.908 9.801 1.00 96.06 101 GLN A C 1
ATOM 785 O O . GLN A 1 101 ? 7.323 -17.003 9.190 1.00 96.06 101 GLN A O 1
ATOM 790 N N . LEU A 1 102 ? 5.322 -16.023 9.456 1.00 95.19 102 LEU A N 1
ATOM 791 C CA . LEU A 1 102 ? 5.486 -15.122 8.315 1.00 95.19 102 LEU A CA 1
ATOM 792 C C . LEU A 1 102 ? 6.530 -14.031 8.592 1.00 95.19 102 LEU A C 1
ATOM 794 O O . LEU A 1 102 ? 7.245 -13.599 7.692 1.00 95.19 102 LEU A O 1
ATOM 798 N N . ARG A 1 103 ? 6.710 -13.624 9.848 1.00 93.31 103 ARG A N 1
ATOM 799 C CA . ARG A 1 103 ? 7.774 -12.700 10.255 1.00 93.31 103 ARG A CA 1
ATOM 800 C C . ARG A 1 103 ? 9.164 -13.300 10.034 1.00 93.31 103 ARG A C 1
ATOM 802 O O . ARG A 1 103 ? 10.090 -12.563 9.703 1.00 93.31 103 ARG A O 1
ATOM 809 N N . TRP A 1 104 ? 9.317 -14.619 10.170 1.00 96.19 104 TRP A N 1
ATOM 810 C CA . TRP A 1 104 ? 10.597 -15.309 9.979 1.00 96.19 104 TRP A CA 1
ATOM 811 C C . TRP A 1 104 ? 11.137 -15.203 8.545 1.00 96.19 104 TRP A C 1
ATOM 813 O O . TRP A 1 104 ? 12.348 -15.244 8.342 1.00 96.19 104 TRP A O 1
ATOM 823 N N . VAL A 1 105 ? 10.261 -15.023 7.549 1.00 94.50 105 VAL A N 1
ATOM 824 C CA . VAL A 1 105 ? 10.662 -14.861 6.139 1.00 94.50 105 VAL A CA 1
ATOM 825 C C . VAL A 1 105 ? 10.987 -13.408 5.747 1.00 94.50 105 VAL A C 1
ATOM 827 O O . VAL A 1 105 ? 11.339 -13.153 4.598 1.00 94.50 105 VAL A O 1
ATOM 830 N N . GLY A 1 106 ? 10.877 -12.458 6.684 1.00 91.94 106 GLY A N 1
ATOM 831 C CA . GLY A 1 106 ? 11.296 -11.059 6.536 1.00 91.94 106 GLY A CA 1
ATOM 832 C C . GLY A 1 106 ? 12.430 -10.751 7.517 1.00 91.94 106 GLY A C 1
ATOM 833 O O . GLY A 1 106 ? 13.590 -11.043 7.214 1.00 91.94 106 GLY A O 1
ATOM 834 N N . PRO A 1 107 ? 12.141 -10.201 8.712 1.00 91.50 107 PRO A N 1
ATOM 835 C CA . PRO A 1 107 ? 10.964 -9.420 9.114 1.00 91.50 107 PRO A CA 1
ATOM 836 C C . PRO A 1 107 ? 10.973 -8.025 8.476 1.00 91.50 107 PRO A C 1
ATOM 838 O O . PRO A 1 107 ? 12.048 -7.449 8.324 1.00 91.50 107 PRO A O 1
ATOM 841 N N . GLU A 1 108 ? 9.790 -7.492 8.140 1.00 91.12 108 GLU A N 1
ATOM 842 C CA . GLU A 1 108 ? 9.622 -6.108 7.639 1.00 91.12 108 GLU A CA 1
ATOM 843 C C . GLU A 1 108 ? 10.605 -5.756 6.501 1.00 91.12 108 GLU A C 1
ATOM 845 O O . GLU A 1 108 ? 11.206 -4.690 6.463 1.00 91.12 108 GLU A O 1
ATOM 850 N N . LYS A 1 109 ? 10.839 -6.722 5.599 1.00 93.12 109 LYS A N 1
ATOM 851 C CA . LYS A 1 109 ? 11.672 -6.580 4.399 1.00 93.12 109 LYS A CA 1
ATOM 852 C C . LYS A 1 109 ? 11.323 -7.624 3.341 1.00 93.12 109 LYS A C 1
ATOM 854 O O . LYS A 1 109 ? 10.758 -8.676 3.653 1.00 93.12 109 LYS A O 1
ATOM 859 N N . GLY A 1 110 ? 11.747 -7.372 2.105 1.00 94.94 110 GLY A N 1
ATOM 860 C CA . GLY A 1 110 ? 11.693 -8.342 1.011 1.00 94.94 110 GLY A CA 1
ATOM 861 C C . GLY A 1 110 ? 10.271 -8.742 0.610 1.00 94.94 110 GLY A C 1
ATOM 862 O O . GLY A 1 110 ? 9.315 -8.000 0.815 1.00 94.94 110 GLY A O 1
ATOM 863 N N . VAL A 1 111 ? 10.131 -9.941 0.037 1.00 97.31 111 VAL A N 1
ATOM 864 C CA . VAL A 1 111 ? 8.887 -10.428 -0.592 1.00 97.31 111 VAL A CA 1
ATOM 865 C C . VAL A 1 111 ? 7.682 -10.368 0.348 1.00 97.31 111 VAL A C 1
ATOM 867 O O . VAL A 1 111 ? 6.607 -9.939 -0.069 1.00 97.31 111 VAL A O 1
ATOM 870 N N . ILE A 1 112 ? 7.846 -10.777 1.611 1.00 97.25 112 ILE A N 1
ATOM 871 C CA . ILE A 1 112 ? 6.728 -10.785 2.561 1.00 97.25 112 ILE A CA 1
ATOM 872 C C . ILE A 1 112 ? 6.255 -9.367 2.883 1.00 97.25 112 ILE A C 1
ATOM 874 O O . ILE A 1 112 ? 5.056 -9.140 3.009 1.00 97.25 112 ILE A O 1
ATOM 878 N N . HIS A 1 113 ? 7.174 -8.401 2.956 1.00 97.25 113 HIS A N 1
ATOM 879 C CA . HIS A 1 113 ? 6.816 -7.018 3.242 1.00 97.25 113 HIS A CA 1
ATOM 880 C C . HIS A 1 113 ? 6.237 -6.307 2.021 1.00 97.25 113 HIS A C 1
ATOM 882 O O . HIS A 1 113 ? 5.245 -5.605 2.163 1.00 97.25 113 HIS A O 1
ATOM 888 N N . LEU A 1 114 ? 6.731 -6.601 0.812 1.00 97.81 114 LEU A N 1
ATOM 889 C CA . LEU A 1 114 ? 6.08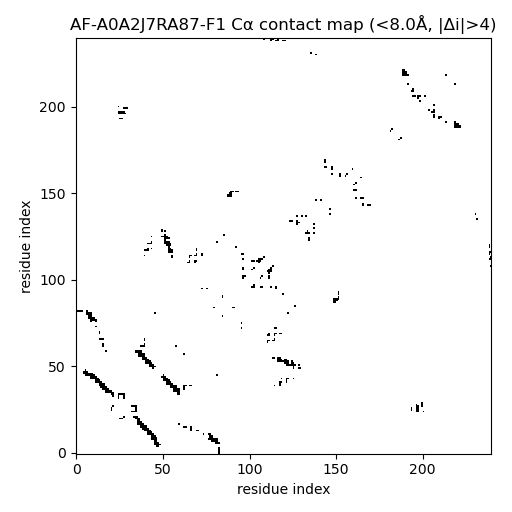9 -6.159 -0.432 1.00 97.81 114 LEU A CA 1
ATOM 890 C C . LEU A 1 114 ? 4.637 -6.658 -0.524 1.00 97.81 114 LEU A C 1
ATOM 892 O O . LEU A 1 114 ? 3.746 -5.916 -0.935 1.00 97.81 114 LEU A O 1
ATOM 896 N N . ALA A 1 115 ? 4.377 -7.903 -0.114 1.00 98.12 115 ALA A N 1
ATOM 897 C CA . ALA A 1 115 ? 3.025 -8.450 -0.065 1.00 98.12 115 ALA A CA 1
ATOM 898 C C . ALA A 1 115 ? 2.148 -7.746 0.988 1.00 98.12 115 ALA A C 1
ATOM 900 O O . ALA A 1 115 ? 1.010 -7.381 0.687 1.00 98.12 115 ALA A O 1
ATOM 901 N N . THR A 1 116 ? 2.684 -7.497 2.189 1.00 97.88 116 THR A N 1
ATOM 902 C CA . THR A 1 116 ? 2.034 -6.668 3.218 1.00 97.88 116 THR A CA 1
ATOM 903 C C . THR A 1 116 ? 1.692 -5.279 2.676 1.00 97.88 116 THR A C 1
ATOM 905 O O . THR A 1 116 ? 0.565 -4.818 2.866 1.00 97.88 116 THR A O 1
ATOM 908 N N . ALA A 1 117 ? 2.614 -4.653 1.940 1.00 96.69 117 ALA A N 1
ATOM 909 C CA . ALA A 1 117 ? 2.449 -3.332 1.350 1.00 96.69 117 ALA A CA 1
ATOM 910 C C . ALA A 1 117 ? 1.225 -3.257 0.434 1.00 96.69 117 ALA A C 1
ATOM 912 O O . ALA A 1 117 ? 0.369 -2.385 0.584 1.00 96.69 117 ALA A O 1
ATOM 913 N N . ALA A 1 118 ? 1.101 -4.222 -0.481 1.00 97.69 118 ALA A N 1
ATOM 914 C CA . ALA A 1 118 ? -0.010 -4.279 -1.425 1.00 97.69 118 ALA A CA 1
ATOM 915 C C . ALA A 1 118 ? -1.370 -4.405 -0.716 1.00 97.69 118 ALA A C 1
ATOM 917 O O . ALA A 1 118 ? -2.339 -3.764 -1.119 1.00 97.69 118 ALA A O 1
ATOM 918 N N . ILE A 1 119 ? -1.442 -5.196 0.359 1.00 98.56 119 ILE A N 1
ATOM 919 C CA . ILE A 1 119 ? -2.663 -5.372 1.158 1.00 98.56 119 ILE A CA 1
ATOM 920 C C . ILE A 1 119 ? -3.009 -4.088 1.916 1.00 98.56 119 ILE A C 1
ATOM 922 O O . ILE A 1 119 ? -4.160 -3.657 1.916 1.00 98.56 119 ILE A O 1
ATOM 926 N N . ILE A 1 120 ? -2.026 -3.467 2.562 1.00 98.06 120 ILE A N 1
ATOM 927 C CA . ILE A 1 120 ? -2.253 -2.291 3.405 1.00 98.06 120 ILE A CA 1
ATOM 928 C C . ILE A 1 120 ? -2.610 -1.070 2.558 1.00 98.06 120 ILE A C 1
ATOM 930 O O . ILE A 1 120 ? -3.533 -0.338 2.911 1.00 98.06 120 ILE A O 1
ATOM 934 N N . ASN A 1 121 ? -1.989 -0.914 1.389 1.00 97.12 121 ASN A N 1
ATOM 935 C CA . ASN A 1 121 ? -2.391 0.096 0.412 1.00 97.12 121 ASN A CA 1
ATOM 936 C C . ASN A 1 121 ? -3.829 -0.127 -0.082 1.00 97.12 121 ASN A C 1
ATOM 938 O O . ASN A 1 121 ? -4.579 0.838 -0.213 1.00 97.12 121 ASN A O 1
ATOM 942 N N . ALA A 1 122 ? -4.256 -1.383 -0.267 1.00 98.50 122 ALA A N 1
ATOM 943 C CA . ALA A 1 122 ? -5.647 -1.687 -0.609 1.00 98.50 122 ALA A CA 1
ATOM 944 C C . ALA A 1 122 ? -6.630 -1.286 0.500 1.00 98.50 122 ALA A C 1
ATOM 946 O O . ALA A 1 122 ? -7.731 -0.821 0.210 1.00 98.50 122 ALA A O 1
ATOM 947 N N . LEU A 1 123 ? -6.239 -1.427 1.768 1.00 98.25 123 LEU A N 1
ATOM 948 C CA . LEU A 1 123 ? -7.053 -1.000 2.906 1.00 98.25 123 LEU A CA 1
ATOM 949 C C . LEU A 1 123 ? -7.111 0.528 3.039 1.00 98.25 123 LEU A C 1
ATOM 951 O O . LEU A 1 123 ? -8.173 1.060 3.356 1.00 98.25 123 LEU A O 1
ATOM 955 N N . TRP A 1 124 ? -6.023 1.240 2.740 1.00 98.19 124 TRP A N 1
ATOM 956 C CA . TRP A 1 124 ? -6.027 2.704 2.652 1.00 98.19 124 TRP A CA 1
ATOM 957 C C . TRP A 1 124 ? -6.930 3.221 1.527 1.00 98.19 124 TRP A C 1
ATOM 959 O O . TRP A 1 124 ? -7.708 4.149 1.751 1.00 98.19 124 TRP A O 1
ATOM 969 N N . ASP A 1 125 ? -6.880 2.604 0.343 1.00 98.31 125 ASP A N 1
ATOM 970 C CA . ASP A 1 125 ? -7.787 2.924 -0.768 1.00 98.31 125 ASP A CA 1
ATOM 971 C C . ASP A 1 125 ? -9.254 2.666 -0.391 1.00 98.31 125 ASP A C 1
ATOM 973 O O . ASP A 1 125 ? -10.108 3.533 -0.590 1.00 98.31 125 ASP A O 1
ATOM 977 N N . LEU A 1 126 ? -9.544 1.520 0.238 1.00 97.44 126 LEU A N 1
ATOM 978 C CA . LEU A 1 126 ? -10.880 1.206 0.754 1.00 97.44 126 LEU A CA 1
ATOM 979 C C . LEU A 1 126 ? -11.368 2.285 1.729 1.00 97.44 126 LEU A C 1
ATOM 981 O O . LEU A 1 126 ? -12.496 2.763 1.608 1.00 97.44 126 LEU A O 1
ATOM 985 N N . TRP A 1 127 ? -10.520 2.697 2.675 1.00 97.00 127 TRP A N 1
ATOM 986 C CA . TRP A 1 127 ? -10.859 3.734 3.645 1.00 97.00 127 TRP A CA 1
ATOM 987 C C . TRP A 1 127 ? -11.157 5.073 2.954 1.00 97.00 127 TRP A C 1
ATOM 989 O O . TRP A 1 127 ? -12.187 5.698 3.218 1.00 97.00 127 TRP A O 1
ATOM 999 N N . ALA A 1 128 ? -10.307 5.488 2.015 1.00 96.56 128 ALA A N 1
ATOM 1000 C CA . ALA A 1 128 ? -10.480 6.728 1.266 1.00 96.56 128 ALA A CA 1
ATOM 1001 C C . ALA A 1 128 ? -11.793 6.736 0.464 1.00 96.56 128 ALA A C 1
ATOM 1003 O O . ALA A 1 128 ? -12.560 7.700 0.539 1.00 96.56 128 ALA A O 1
ATOM 1004 N N . LYS A 1 129 ? -12.118 5.626 -0.211 1.00 96.19 129 LYS A N 1
ATOM 1005 C CA . LYS A 1 129 ? -13.377 5.453 -0.951 1.00 96.19 129 LYS A CA 1
ATOM 1006 C C . LYS A 1 129 ? -14.606 5.479 -0.053 1.00 96.19 129 LYS A C 1
ATOM 1008 O O . LYS A 1 129 ? -15.579 6.151 -0.385 1.00 96.19 129 LYS A O 1
ATOM 1013 N N . LEU A 1 130 ? -14.556 4.816 1.102 1.00 95.19 130 LEU A N 1
ATOM 1014 C CA . LEU A 1 130 ? -15.640 4.865 2.090 1.00 95.19 130 LEU A CA 1
ATOM 1015 C C . LEU A 1 130 ? -15.873 6.285 2.622 1.00 95.19 130 LEU A C 1
ATOM 1017 O O . LEU A 1 130 ? -17.000 6.635 2.959 1.00 95.19 130 LEU A O 1
ATOM 1021 N N . GLN A 1 131 ? -14.822 7.105 2.682 1.00 94.62 131 GLN A N 1
ATOM 1022 C CA . GLN A 1 131 ? -14.906 8.524 3.040 1.00 94.62 131 GLN A CA 1
ATOM 1023 C C . GLN A 1 131 ? -15.189 9.446 1.848 1.00 94.62 131 GLN A C 1
ATOM 1025 O O . GLN A 1 131 ? -15.313 10.650 2.049 1.00 94.62 131 GLN A O 1
ATOM 1030 N N . GLN A 1 132 ? -15.302 8.902 0.631 1.00 96.50 132 GLN A N 1
ATOM 1031 C CA . GLN A 1 132 ? -15.491 9.650 -0.616 1.00 96.50 132 GLN A CA 1
ATOM 1032 C C . GLN A 1 132 ? -14.432 10.743 -0.819 1.00 96.50 132 GLN A C 1
ATOM 1034 O O . GLN A 1 132 ? -14.724 11.845 -1.282 1.00 96.50 132 GLN A O 1
ATOM 1039 N N . LYS A 1 133 ? -13.184 10.440 -0.453 1.00 94.94 133 LYS A N 1
ATOM 1040 C CA . LYS A 1 133 ? -12.049 11.361 -0.551 1.00 94.94 133 LYS A CA 1
ATOM 1041 C C . LYS A 1 133 ? -10.924 10.730 -1.362 1.00 94.94 133 LYS A C 1
ATOM 1043 O O . LYS A 1 133 ? -10.709 9.523 -1.261 1.00 94.94 133 LYS A O 1
ATOM 1048 N N . PRO A 1 134 ? -10.143 11.521 -2.118 1.00 95.12 134 PRO A N 1
ATOM 1049 C CA . PRO A 1 134 ? -8.833 11.052 -2.545 1.00 95.12 134 PRO A CA 1
ATOM 1050 C C . PRO A 1 134 ? -7.958 10.800 -1.305 1.00 95.12 134 PRO A C 1
ATOM 1052 O O . PRO A 1 134 ? -8.081 11.506 -0.301 1.00 95.12 134 PRO A O 1
ATOM 1055 N N . LEU A 1 135 ? -7.054 9.815 -1.370 1.00 95.00 135 LEU A N 1
ATOM 1056 C CA . LEU A 1 135 ? -6.272 9.376 -0.204 1.00 95.00 135 LEU A CA 1
ATOM 1057 C C . LEU A 1 135 ? -5.498 10.524 0.466 1.00 95.00 135 LEU A C 1
ATOM 1059 O O . LEU A 1 135 ? -5.486 10.619 1.688 1.00 95.00 135 LEU A O 1
ATOM 1063 N N . TRP A 1 136 ? -4.901 11.436 -0.309 1.00 94.75 136 TRP A N 1
ATOM 1064 C CA . TRP A 1 136 ? -4.174 12.578 0.262 1.00 94.75 136 TRP A CA 1
ATOM 1065 C C . TRP A 1 136 ? -5.081 13.450 1.142 1.00 94.75 136 TRP A C 1
ATOM 1067 O O . TRP A 1 136 ? -4.666 13.887 2.211 1.00 94.75 136 TRP A O 1
ATOM 1077 N N . LYS A 1 137 ? -6.340 13.647 0.734 1.00 94.69 137 LYS A N 1
ATOM 1078 C CA . LYS A 1 137 ? -7.309 14.461 1.468 1.00 94.69 137 LYS A CA 1
ATOM 1079 C C . LYS A 1 137 ? -7.826 13.735 2.702 1.00 94.69 137 LYS A C 1
ATOM 1081 O O . LYS A 1 137 ? -8.002 14.369 3.733 1.00 94.69 137 LYS A O 1
ATOM 1086 N N . LEU A 1 138 ? -8.003 12.409 2.629 1.00 95.56 138 LEU A N 1
ATOM 1087 C CA . LEU A 1 138 ? -8.290 11.589 3.811 1.00 95.56 138 LEU A CA 1
ATOM 1088 C C . LEU A 1 138 ? -7.244 11.838 4.909 1.00 95.56 138 LEU A C 1
ATOM 1090 O O . LEU A 1 138 ? -7.623 12.099 6.043 1.00 95.56 138 LEU A O 1
ATOM 1094 N N . LEU A 1 139 ? -5.955 11.780 4.562 1.00 94.75 139 LEU A N 1
ATOM 1095 C CA . LEU A 1 139 ? -4.850 11.947 5.512 1.00 94.75 139 LEU A CA 1
ATOM 1096 C C . LEU A 1 139 ? -4.756 13.374 6.052 1.00 94.75 139 LEU A C 1
ATOM 1098 O O . LEU A 1 139 ? -4.598 13.568 7.252 1.00 94.75 139 LEU A O 1
ATOM 1102 N N . VAL A 1 140 ? -4.874 14.368 5.167 1.00 93.81 140 VAL A N 1
ATOM 1103 C CA . VAL A 1 140 ? -4.842 15.788 5.539 1.00 93.81 140 VAL A CA 1
ATOM 1104 C C . VAL A 1 140 ? -5.995 16.130 6.483 1.00 93.81 140 VAL A C 1
ATOM 1106 O O . VAL A 1 140 ? -5.791 16.903 7.413 1.00 93.81 140 VAL A O 1
ATOM 1109 N N . ASP A 1 141 ? -7.177 15.539 6.300 1.00 94.25 141 ASP A N 1
ATOM 1110 C CA . ASP A 1 141 ? -8.361 15.790 7.132 1.00 94.25 141 ASP A CA 1
ATOM 1111 C C . ASP A 1 141 ? -8.368 15.070 8.481 1.00 94.25 141 ASP A C 1
ATOM 1113 O O . ASP A 1 141 ? -9.236 15.358 9.304 1.00 94.25 141 ASP A O 1
ATOM 1117 N N . MET A 1 142 ? -7.448 14.136 8.726 1.00 94.88 142 MET A N 1
ATOM 1118 C CA . MET A 1 142 ? -7.348 13.497 10.035 1.00 94.88 142 MET A CA 1
ATOM 1119 C C . MET A 1 142 ? -6.829 14.482 11.080 1.00 94.88 142 MET A C 1
ATOM 1121 O O . MET A 1 142 ? -5.895 15.249 10.835 1.00 94.88 142 MET A O 1
ATOM 1125 N N . GLU A 1 143 ? -7.386 14.391 12.286 1.00 96.00 143 GLU A N 1
ATOM 1126 C CA . GLU A 1 143 ? -6.769 15.018 13.450 1.00 96.00 143 GLU A CA 1
ATOM 1127 C C . GLU A 1 143 ? -5.365 14.425 13.674 1.00 96.00 143 GLU A C 1
ATOM 1129 O O . GLU A 1 143 ? -5.177 13.217 13.472 1.00 96.00 143 GLU A O 1
ATOM 1134 N N . PRO A 1 144 ? -4.376 15.221 14.121 1.00 96.25 144 PRO A N 1
ATOM 1135 C CA . PRO A 1 144 ? -3.012 14.752 14.375 1.00 96.25 144 PRO A CA 1
ATOM 1136 C C . PRO A 1 144 ? -2.935 13.449 15.182 1.00 96.25 144 PRO A C 1
ATOM 1138 O O . PRO A 1 144 ? -2.190 12.536 14.832 1.00 96.25 144 PRO A O 1
ATOM 1141 N N . GLU A 1 145 ? -3.740 13.323 16.235 1.00 96.94 145 GLU A N 1
ATOM 1142 C CA . GLU A 1 145 ? -3.826 12.126 17.071 1.00 96.94 145 GLU A CA 1
ATOM 1143 C C . GLU A 1 145 ? -4.305 10.895 16.304 1.00 96.94 145 GLU A C 1
ATOM 1145 O O . GLU A 1 145 ? -3.798 9.795 16.540 1.00 96.94 145 GLU A O 1
ATOM 1150 N N . GLN A 1 146 ? -5.273 11.079 15.404 1.00 95.69 146 GLN A N 1
ATOM 1151 C CA . GLN A 1 146 ? -5.824 10.012 14.578 1.00 95.69 146 GLN A CA 1
ATOM 1152 C C . GLN A 1 146 ? -4.813 9.580 13.514 1.00 95.69 146 GLN A C 1
ATOM 1154 O O . GLN A 1 146 ? -4.595 8.385 13.338 1.00 95.69 146 GLN A O 1
ATOM 1159 N N . LEU A 1 147 ? -4.150 10.524 12.838 1.00 95.31 147 LEU A N 1
ATOM 1160 C CA . LEU A 1 147 ? -3.115 10.186 11.860 1.00 95.31 147 LEU A CA 1
ATOM 1161 C C . LEU A 1 147 ? -1.992 9.385 12.530 1.00 95.31 147 LEU A C 1
ATOM 1163 O O . LEU A 1 147 ? -1.619 8.305 12.071 1.00 95.31 147 LEU A O 1
ATOM 1167 N N . VAL A 1 148 ? -1.520 9.860 13.682 1.00 96.44 148 VAL A N 1
ATOM 1168 C CA . VAL A 1 148 ? -0.471 9.192 14.456 1.00 96.44 148 VAL A CA 1
ATOM 1169 C C . VAL A 1 148 ? -0.928 7.836 15.006 1.00 96.44 148 VAL A C 1
ATOM 1171 O O . VAL A 1 148 ? -0.102 6.937 15.157 1.00 96.44 148 VAL A O 1
ATOM 1174 N N . SER A 1 149 ? -2.221 7.624 15.283 1.00 95.44 149 SER A N 1
ATOM 1175 C CA . SER A 1 149 ? -2.713 6.312 15.731 1.00 95.44 149 SER A CA 1
ATOM 1176 C C . SER A 1 149 ? -2.677 5.233 14.646 1.00 95.44 149 SER A C 1
ATOM 1178 O O . SER A 1 149 ? -2.857 4.062 14.970 1.00 95.44 149 SER A O 1
ATOM 1180 N N . THR A 1 150 ? -2.430 5.593 13.383 1.00 95.56 150 THR A N 1
ATOM 1181 C CA . THR A 1 150 ? -2.262 4.624 12.287 1.00 95.56 150 THR A CA 1
ATOM 1182 C C . THR A 1 150 ? -0.841 4.070 12.157 1.00 95.56 150 THR A C 1
ATOM 1184 O O . THR A 1 150 ? -0.635 3.097 11.435 1.00 95.56 150 THR A O 1
ATOM 1187 N N . ILE A 1 151 ? 0.125 4.636 12.888 1.00 94.00 151 ILE A N 1
ATOM 1188 C CA . ILE A 1 151 ? 1.546 4.278 12.815 1.00 94.00 151 ILE A CA 1
ATOM 1189 C C . ILE A 1 151 ? 1.922 3.325 13.958 1.00 94.00 151 ILE A C 1
ATOM 1191 O O . ILE A 1 151 ? 1.603 3.563 15.127 1.00 94.00 151 ILE A O 1
ATOM 1195 N N . ASP A 1 152 ? 2.655 2.258 13.635 1.00 92.62 152 ASP A N 1
ATOM 1196 C CA . ASP A 1 152 ? 3.304 1.408 14.633 1.00 92.62 152 ASP A C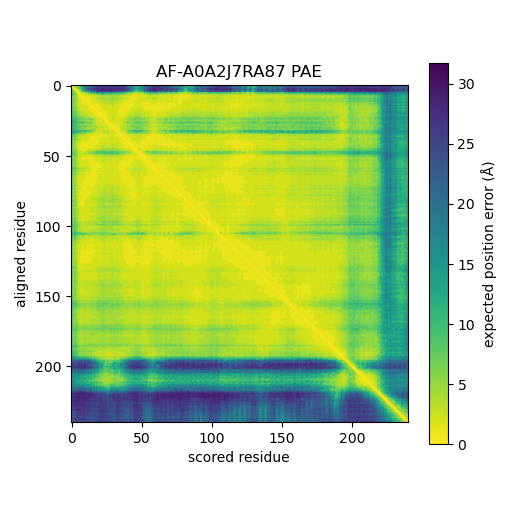A 1
ATOM 1197 C C . ASP A 1 152 ? 4.643 2.037 15.074 1.00 92.62 152 ASP A C 1
ATOM 1199 O O . ASP A 1 152 ? 5.617 2.025 14.333 1.00 92.62 152 ASP A O 1
ATOM 1203 N N . PHE A 1 153 ? 4.704 2.565 16.304 1.00 92.50 153 PHE A N 1
ATOM 1204 C CA . PHE A 1 153 ? 5.908 3.203 16.869 1.00 92.50 153 PHE A CA 1
ATOM 1205 C C . PHE A 1 153 ? 6.976 2.234 17.402 1.00 92.50 153 PHE A C 1
ATOM 1207 O O . PHE A 1 153 ? 7.945 2.650 18.048 1.00 92.50 153 PHE A O 1
ATOM 1214 N N . ARG A 1 154 ? 6.815 0.926 17.196 1.00 89.75 154 ARG A N 1
ATOM 1215 C CA . ARG A 1 154 ? 7.822 -0.038 17.629 1.00 89.75 154 ARG A CA 1
ATOM 1216 C C . ARG A 1 154 ? 9.120 0.189 16.853 1.00 89.75 154 ARG A C 1
ATOM 1218 O O . ARG A 1 154 ? 9.100 0.301 15.638 1.00 89.75 154 ARG A O 1
ATOM 1225 N N . TYR A 1 155 ? 10.240 0.212 17.572 1.00 91.44 155 TYR A N 1
ATOM 1226 C CA . TYR A 1 155 ? 11.587 0.415 17.020 1.00 91.44 155 TYR A CA 1
ATOM 1227 C C . TYR A 1 155 ? 11.875 1.811 16.436 1.00 91.44 155 TYR A C 1
ATOM 1229 O O . TYR A 1 155 ? 12.918 1.973 15.816 1.00 91.44 155 TYR A O 1
ATOM 1237 N N . ILE A 1 156 ? 11.000 2.805 16.645 1.00 92.94 156 ILE A N 1
ATOM 1238 C CA . ILE A 1 156 ? 11.259 4.201 16.233 1.00 92.94 156 ILE A CA 1
ATOM 1239 C C . ILE A 1 156 ? 11.181 5.210 17.387 1.00 92.94 156 ILE A C 1
ATOM 1241 O O . ILE A 1 156 ? 11.523 6.375 17.209 1.00 92.94 156 ILE A O 1
ATOM 1245 N N . SER A 1 157 ? 10.725 4.790 18.572 1.00 89.88 157 SER A N 1
ATOM 1246 C CA . SER A 1 157 ? 10.451 5.682 19.709 1.00 89.88 157 SER A CA 1
ATOM 1247 C C . SER A 1 157 ? 11.684 6.358 20.311 1.00 89.88 157 SER A C 1
ATOM 1249 O O . SER A 1 157 ? 11.544 7.313 21.064 1.00 89.88 157 SER A O 1
ATOM 1251 N N . ASP A 1 158 ? 12.873 5.836 20.032 1.00 92.56 158 ASP A N 1
ATOM 1252 C CA . ASP A 1 158 ? 14.163 6.429 20.383 1.00 92.56 158 ASP A CA 1
ATOM 1253 C C . ASP A 1 158 ? 14.573 7.574 19.440 1.00 92.56 158 ASP A C 1
ATOM 1255 O O . ASP A 1 158 ? 15.391 8.406 19.826 1.00 92.56 158 ASP A O 1
ATOM 1259 N N . ALA A 1 159 ? 13.981 7.648 18.242 1.00 95.12 159 ALA A N 1
ATOM 1260 C CA . ALA A 1 159 ? 14.166 8.742 17.289 1.00 95.12 159 ALA A CA 1
ATOM 1261 C C . ALA A 1 159 ? 12.998 9.742 17.305 1.00 95.12 159 ALA A C 1
ATOM 1263 O O . ALA A 1 159 ? 13.216 10.949 17.226 1.00 95.12 159 ALA A O 1
ATOM 1264 N N . VAL A 1 160 ? 11.760 9.246 17.389 1.00 94.00 160 VAL A N 1
ATOM 1265 C CA . VAL A 1 160 ? 10.544 10.060 17.476 1.00 94.00 160 VAL A CA 1
ATOM 1266 C C . VAL A 1 160 ? 9.467 9.338 18.278 1.00 94.00 160 VAL A C 1
ATOM 1268 O O . VAL A 1 160 ? 8.998 8.251 17.935 1.00 94.00 160 VAL A O 1
ATOM 1271 N N . THR A 1 161 ? 9.031 9.959 19.365 1.00 95.75 161 THR A N 1
ATOM 1272 C CA . THR A 1 161 ? 7.925 9.457 20.178 1.00 95.75 161 THR A CA 1
ATOM 1273 C C . THR A 1 161 ? 6.573 9.798 19.554 1.00 95.75 161 THR A C 1
ATOM 1275 O O . THR A 1 161 ? 6.420 10.729 18.760 1.00 95.75 161 THR A O 1
ATOM 1278 N N . LYS A 1 162 ? 5.533 9.070 19.977 1.00 95.25 162 LYS A N 1
ATOM 1279 C CA . LYS A 1 162 ? 4.148 9.339 19.567 1.00 95.25 162 LYS A CA 1
ATOM 1280 C C . LYS A 1 162 ? 3.732 10.783 19.881 1.00 95.25 162 LYS A C 1
ATOM 1282 O O . LYS A 1 162 ? 3.060 11.427 19.082 1.00 95.25 162 LYS A O 1
ATOM 1287 N N . GLN A 1 163 ? 4.112 11.283 21.053 1.00 97.50 163 GLN A N 1
ATOM 1288 C CA . GLN A 1 163 ? 3.770 12.621 21.530 1.00 97.50 163 GLN A CA 1
ATOM 1289 C C . GLN A 1 163 ? 4.485 13.703 20.721 1.00 97.50 163 GLN A C 1
ATOM 1291 O O . GLN A 1 163 ? 3.859 14.702 20.374 1.00 97.50 163 GLN A O 1
ATOM 1296 N N . GLU A 1 164 ? 5.755 13.487 20.376 1.00 96.56 164 GLU A N 1
ATOM 1297 C CA . GLU A 1 164 ? 6.512 14.395 19.510 1.00 96.56 164 GLU A CA 1
ATOM 1298 C C . GLU A 1 164 ? 5.912 14.449 18.102 1.00 96.56 164 GLU A C 1
ATOM 1300 O O . GLU A 1 164 ? 5.698 15.541 17.584 1.00 96.56 164 GLU A O 1
ATOM 1305 N N . ALA A 1 165 ? 5.543 13.303 17.517 1.00 95.94 165 ALA A N 1
ATOM 1306 C CA . ALA A 1 165 ? 4.854 13.256 16.224 1.00 95.94 165 ALA A CA 1
ATOM 1307 C C . ALA A 1 165 ? 3.532 14.044 16.234 1.00 95.94 165 ALA A C 1
ATOM 1309 O O . ALA A 1 165 ? 3.269 14.832 15.326 1.00 95.94 165 ALA A O 1
ATOM 1310 N N . ILE A 1 166 ? 2.721 13.894 17.289 1.00 97.25 166 ILE A N 1
ATOM 1311 C CA . ILE A 1 166 ? 1.479 14.668 17.456 1.00 97.25 166 ILE A CA 1
ATOM 1312 C C . ILE A 1 166 ? 1.787 16.164 17.579 1.00 97.25 166 ILE A C 1
ATOM 1314 O O . ILE A 1 166 ? 1.112 16.978 16.952 1.00 97.25 166 ILE A O 1
ATOM 1318 N N . ALA A 1 167 ? 2.790 16.538 18.376 1.00 97.31 167 ALA A N 1
ATOM 1319 C CA . ALA A 1 167 ? 3.167 17.934 18.573 1.00 97.31 167 ALA A CA 1
ATOM 1320 C C . ALA A 1 167 ? 3.635 18.592 17.265 1.00 97.31 167 ALA A C 1
ATOM 1322 O O . ALA A 1 167 ? 3.192 19.698 16.958 1.00 97.31 167 ALA A O 1
ATOM 1323 N N . MET A 1 168 ? 4.451 17.893 16.467 1.00 95.75 168 MET A N 1
ATOM 1324 C CA . MET A 1 168 ? 4.887 18.350 15.143 1.00 95.75 168 MET A CA 1
ATOM 1325 C C . MET A 1 168 ? 3.691 18.594 14.216 1.00 95.75 168 MET A C 1
ATOM 1327 O O . MET A 1 168 ? 3.541 19.683 13.666 1.00 95.75 168 MET A O 1
ATOM 1331 N N . LEU A 1 169 ? 2.777 17.628 14.110 1.00 94.94 169 LEU A N 1
ATOM 1332 C CA . LEU A 1 169 ? 1.592 17.754 13.257 1.00 94.94 169 LEU A CA 1
ATOM 1333 C C . LEU A 1 169 ? 0.625 18.852 13.721 1.00 94.94 169 LEU A C 1
ATOM 1335 O O . LEU A 1 169 ? -0.016 19.489 12.885 1.00 94.94 169 LEU A O 1
ATOM 1339 N N . LYS A 1 170 ? 0.515 19.090 15.034 1.00 96.38 170 LYS A N 1
ATOM 1340 C CA . LYS A 1 170 ? -0.270 20.202 15.590 1.00 96.38 170 LYS A CA 1
ATOM 1341 C C . LYS A 1 170 ? 0.340 21.554 15.257 1.00 96.38 170 LYS A C 1
ATOM 1343 O O . LYS A 1 170 ? -0.392 22.448 14.847 1.00 96.38 170 LYS A O 1
ATOM 1348 N N . ALA A 1 171 ? 1.659 21.693 15.390 1.00 94.44 171 ALA A N 1
ATOM 1349 C CA . ALA A 1 171 ? 2.361 22.912 15.000 1.00 94.44 171 ALA A CA 1
ATOM 1350 C C . ALA A 1 171 ? 2.166 23.216 13.503 1.00 94.44 171 ALA A C 1
ATOM 1352 O O . ALA A 1 171 ? 1.986 24.366 13.121 1.00 94.44 171 ALA A O 1
ATOM 1353 N N . MET A 1 172 ? 2.100 22.177 12.666 1.00 93.44 172 MET A N 1
ATOM 1354 C CA . MET A 1 172 ? 1.833 22.304 11.233 1.00 93.44 172 MET A CA 1
ATOM 1355 C C . MET A 1 172 ? 0.352 22.531 10.880 1.00 93.44 172 MET A C 1
ATOM 1357 O O . MET A 1 172 ? 0.046 22.655 9.698 1.00 93.44 172 MET A O 1
ATOM 1361 N N . GLN A 1 173 ? -0.596 22.594 11.824 1.00 92.81 173 GLN A N 1
ATOM 1362 C CA . GLN A 1 173 ? -1.991 22.920 11.469 1.00 92.81 173 GLN A CA 1
ATOM 1363 C C . GLN A 1 173 ? -2.136 24.369 10.991 1.00 92.81 173 GLN A C 1
ATOM 1365 O O . GLN A 1 173 ? -2.971 24.653 10.131 1.00 92.81 173 GLN A O 1
ATOM 1370 N N . GLU A 1 174 ? -1.301 25.281 11.495 1.00 94.19 174 GLU A N 1
ATOM 1371 C CA . GLU A 1 174 ? -1.279 26.662 11.019 1.00 94.19 174 GLU A CA 1
ATOM 1372 C C . GLU A 1 174 ? -0.909 26.709 9.522 1.00 94.19 174 GLU A C 1
ATOM 1374 O O . GLU A 1 174 ? 0.029 26.051 9.057 1.00 94.19 174 GLU A O 1
ATOM 1379 N N . GLY A 1 175 ? -1.706 27.433 8.730 1.00 92.69 175 GLY A N 1
ATOM 1380 C CA . GLY A 1 175 ? -1.542 27.541 7.274 1.00 92.69 175 GLY A CA 1
ATOM 1381 C C . GLY A 1 175 ? -1.909 26.283 6.469 1.00 92.69 175 GLY A C 1
ATOM 1382 O O . GLY A 1 175 ? -1.642 26.236 5.269 1.00 92.69 175 GLY A O 1
ATOM 1383 N N . LYS A 1 176 ? -2.505 25.249 7.086 1.00 93.25 176 LYS A N 1
ATOM 1384 C CA . LYS A 1 176 ? -2.918 24.014 6.388 1.00 93.25 176 LYS A CA 1
ATOM 1385 C C . LYS A 1 176 ? -3.886 24.289 5.235 1.00 93.25 176 LYS A C 1
ATOM 1387 O O . LYS A 1 176 ? -3.671 23.767 4.144 1.00 93.25 176 LYS A O 1
ATOM 1392 N N . GLU A 1 177 ? -4.903 25.118 5.464 1.00 94.69 177 GLU A N 1
ATOM 1393 C CA . GLU A 1 177 ? -5.903 25.477 4.447 1.00 94.69 177 GLU A CA 1
ATOM 1394 C C . GLU A 1 177 ? -5.258 26.209 3.263 1.00 94.69 177 GLU A C 1
ATOM 1396 O O . GLU A 1 177 ? -5.460 25.822 2.115 1.00 94.69 177 GLU A O 1
ATOM 1401 N N . GLU A 1 178 ? -4.381 27.180 3.531 1.00 95.94 178 GLU A N 1
ATOM 1402 C CA . GLU A 1 178 ? -3.646 27.904 2.487 1.00 95.94 178 GLU A CA 1
ATOM 1403 C C . GLU A 1 178 ? -2.758 26.965 1.653 1.00 95.94 178 GLU A C 1
ATOM 1405 O O . GLU A 1 178 ? -2.722 27.052 0.420 1.00 95.94 178 GLU A O 1
ATOM 1410 N N . ARG A 1 179 ? -2.049 26.031 2.307 1.00 94.81 179 ARG A N 1
ATOM 1411 C CA . ARG A 1 179 ? -1.234 25.026 1.607 1.00 94.81 179 ARG A CA 1
ATOM 1412 C C . ARG A 1 179 ? -2.094 24.098 0.760 1.00 94.81 179 ARG A C 1
ATOM 1414 O O . ARG A 1 179 ? -1.695 23.785 -0.359 1.00 94.81 179 ARG A O 1
ATOM 1421 N N . GLU A 1 180 ? -3.257 23.687 1.252 1.00 92.94 180 GLU A N 1
ATOM 1422 C CA . GLU A 1 180 ? -4.195 22.857 0.498 1.00 92.94 180 GLU A CA 1
ATOM 1423 C C . GLU A 1 180 ? -4.748 23.594 -0.732 1.00 92.94 180 GLU A C 1
ATOM 1425 O O . GLU A 1 180 ? -4.692 23.067 -1.844 1.00 92.94 180 GLU A O 1
ATOM 1430 N N . GLU A 1 181 ? -5.195 24.840 -0.577 1.00 95.00 181 GLU A N 1
ATOM 1431 C CA . GLU A 1 181 ? -5.662 25.668 -1.693 1.00 95.00 181 GLU A CA 1
ATOM 1432 C C . GLU A 1 181 ? -4.565 25.895 -2.735 1.00 95.00 181 GLU A C 1
ATOM 1434 O O . GLU A 1 181 ? -4.808 25.818 -3.944 1.00 95.00 181 GLU A O 1
ATOM 1439 N N . ARG A 1 182 ? -3.329 26.146 -2.283 1.00 93.25 182 ARG A N 1
ATOM 1440 C CA . ARG A 1 182 ? -2.164 26.243 -3.165 1.00 93.25 182 ARG A CA 1
ATOM 1441 C C . ARG A 1 182 ? -1.948 24.926 -3.910 1.00 93.25 182 ARG A C 1
ATOM 1443 O O . ARG A 1 182 ? -1.832 24.958 -5.130 1.00 93.25 182 ARG A O 1
ATOM 1450 N N . MET A 1 183 ? -1.951 23.790 -3.217 1.00 92.81 183 MET A N 1
ATOM 1451 C CA . MET A 1 183 ? -1.794 22.463 -3.819 1.00 92.81 183 MET A CA 1
ATOM 1452 C C . MET A 1 183 ? -2.840 22.175 -4.902 1.00 92.81 183 MET A C 1
ATOM 1454 O O . MET A 1 183 ? -2.483 21.689 -5.973 1.00 92.81 183 MET A O 1
ATOM 1458 N N . ILE A 1 184 ? -4.105 22.529 -4.666 1.00 92.44 184 ILE A N 1
ATOM 1459 C CA . ILE A 1 184 ? -5.185 22.383 -5.654 1.00 92.44 184 ILE A CA 1
ATOM 1460 C C . ILE A 1 184 ? -4.958 23.305 -6.859 1.00 92.44 184 ILE A C 1
ATOM 1462 O O . ILE A 1 184 ? -5.194 22.908 -7.999 1.00 92.44 184 ILE A O 1
ATOM 1466 N N . ARG A 1 185 ? -4.493 24.537 -6.622 1.00 94.88 185 ARG A N 1
ATOM 1467 C CA . ARG A 1 185 ? -4.316 25.551 -7.668 1.00 94.88 185 ARG A CA 1
ATOM 1468 C C . ARG A 1 185 ? -3.104 25.301 -8.567 1.00 94.88 185 ARG A C 1
ATOM 1470 O O . ARG A 1 185 ? -3.201 25.548 -9.765 1.00 94.88 185 ARG A O 1
ATOM 1477 N N . ILE A 1 186 ? -1.965 24.899 -8.000 1.00 91.75 186 ILE A N 1
ATOM 1478 C CA . ILE A 1 186 ? -0.680 24.843 -8.726 1.00 91.75 186 ILE A CA 1
ATOM 1479 C C . ILE A 1 186 ? -0.060 23.442 -8.820 1.00 91.75 186 ILE A C 1
ATOM 1481 O O . ILE A 1 186 ? 0.892 23.263 -9.574 1.00 91.75 186 ILE A O 1
ATOM 1485 N N . GLY A 1 187 ? -0.588 22.450 -8.096 1.00 88.25 187 GLY A N 1
ATOM 1486 C CA . GLY A 1 187 ? -0.036 21.094 -8.058 1.00 88.25 187 GLY A CA 1
ATOM 1487 C C . GLY A 1 187 ? 1.247 20.956 -7.226 1.00 88.25 187 GLY A C 1
ATOM 1488 O O . GLY A 1 187 ? 1.678 21.889 -6.546 1.00 88.25 187 GLY A O 1
ATOM 1489 N N . TYR A 1 188 ? 1.848 19.759 -7.267 1.00 84.94 188 TYR A N 1
ATOM 1490 C CA . TYR A 1 188 ? 3.150 19.473 -6.648 1.00 84.94 188 TYR A CA 1
ATOM 1491 C C . TYR A 1 188 ? 4.255 19.519 -7.717 1.00 84.94 188 TYR A C 1
ATOM 1493 O O . TYR A 1 188 ? 4.058 18.934 -8.787 1.00 84.94 188 TYR A O 1
ATOM 1501 N N . PRO A 1 189 ? 5.416 20.151 -7.458 1.00 85.88 189 PRO A N 1
ATOM 1502 C CA . PRO A 1 189 ? 6.565 20.081 -8.360 1.00 85.88 189 PRO A CA 1
ATOM 1503 C C . PRO A 1 189 ? 6.981 18.632 -8.648 1.00 85.88 189 PRO A C 1
ATOM 1505 O O . PRO A 1 189 ? 7.062 17.811 -7.738 1.00 85.88 189 PRO A O 1
ATOM 1508 N N . ALA A 1 190 ? 7.272 18.311 -9.905 1.00 83.06 190 ALA A N 1
ATOM 1509 C CA . ALA A 1 190 ? 7.688 16.974 -10.323 1.00 83.06 190 ALA A CA 1
ATOM 1510 C C . ALA A 1 190 ? 9.019 17.038 -11.072 1.00 83.06 190 ALA A C 1
ATOM 1512 O O . ALA A 1 190 ? 9.391 18.087 -11.584 1.00 83.06 190 ALA A O 1
ATOM 1513 N N . TYR A 1 191 ? 9.701 15.899 -11.174 1.00 83.25 191 TYR A N 1
ATOM 1514 C CA . TYR A 1 191 ? 10.835 15.687 -12.072 1.00 83.25 191 TYR A CA 1
ATOM 1515 C C . TYR A 1 191 ? 10.598 14.412 -12.891 1.00 83.25 191 TYR A C 1
ATOM 1517 O O . TYR A 1 191 ? 9.744 13.596 -12.540 1.00 83.25 191 TYR A O 1
ATOM 1525 N N . THR A 1 192 ? 11.333 14.231 -13.991 1.00 83.38 192 THR A N 1
ATOM 1526 C CA . THR A 1 192 ? 11.221 13.037 -14.843 1.00 83.38 192 THR A CA 1
ATOM 1527 C C . THR A 1 192 ? 12.536 12.272 -14.916 1.00 83.38 192 THR A C 1
ATOM 1529 O O . THR A 1 192 ? 13.607 12.861 -15.055 1.00 83.38 192 THR A O 1
ATOM 1532 N N . THR A 1 193 ? 12.448 10.945 -14.848 1.00 85.12 193 THR A N 1
ATOM 1533 C CA . THR A 1 193 ? 13.573 10.014 -15.034 1.00 85.12 193 THR A CA 1
ATOM 1534 C C . THR A 1 193 ? 13.598 9.393 -16.431 1.00 85.12 193 THR A C 1
ATOM 1536 O O . THR A 1 193 ? 14.553 8.701 -16.781 1.00 85.12 193 THR A O 1
ATOM 1539 N N . GLN A 1 194 ? 12.587 9.659 -17.264 1.00 79.19 194 GLN A N 1
ATOM 1540 C CA . GLN A 1 194 ? 12.377 8.952 -18.531 1.00 79.19 194 GLN A CA 1
ATOM 1541 C C . GLN A 1 194 ? 13.519 9.153 -19.539 1.00 79.19 194 GLN A C 1
ATOM 1543 O O . GLN A 1 194 ? 13.863 8.226 -20.273 1.00 79.19 194 GLN A O 1
ATOM 1548 N N . ALA A 1 195 ? 14.150 10.333 -19.528 1.00 78.06 195 ALA A N 1
ATOM 1549 C CA . ALA A 1 195 ? 15.327 10.621 -20.348 1.00 78.06 195 ALA A CA 1
ATOM 1550 C C . ALA A 1 195 ? 16.559 9.793 -19.928 1.00 78.06 195 ALA A C 1
ATOM 1552 O O . ALA A 1 195 ? 17.390 9.453 -20.769 1.00 78.06 195 ALA A O 1
ATOM 1553 N N . GLY A 1 196 ? 16.667 9.443 -18.640 1.00 69.50 196 GLY A N 1
ATOM 1554 C CA . GLY A 1 196 ? 17.790 8.692 -18.079 1.00 69.50 196 GLY A CA 1
ATOM 1555 C C . GLY A 1 196 ? 17.746 7.202 -18.412 1.00 69.50 196 GLY A C 1
ATOM 1556 O O . GLY A 1 196 ? 18.771 6.639 -18.789 1.00 69.50 196 GLY A O 1
ATOM 1557 N N . SER A 1 197 ? 16.572 6.566 -18.363 1.00 61.97 197 SER A N 1
ATOM 1558 C CA . SER A 1 197 ? 16.430 5.128 -18.664 1.00 61.97 197 SER A CA 1
ATOM 1559 C C . SER A 1 197 ? 16.711 4.772 -20.127 1.00 61.97 197 SER A C 1
ATOM 1561 O O . SER A 1 197 ? 17.004 3.623 -20.435 1.00 61.97 197 SER A O 1
ATOM 1563 N N . HIS A 1 198 ? 16.672 5.750 -21.036 1.00 57.75 198 HIS A N 1
ATOM 1564 C CA . HIS A 1 198 ? 17.087 5.555 -22.428 1.00 57.75 198 HIS A CA 1
ATOM 1565 C C . HIS A 1 198 ? 18.615 5.586 -22.608 1.00 57.75 198 HIS A C 1
ATOM 1567 O O . HIS A 1 198 ? 19.115 5.184 -23.653 1.00 57.75 198 HIS A O 1
ATOM 1573 N N . SER A 1 199 ? 19.385 6.053 -21.619 1.00 51.34 199 SER A N 1
ATOM 1574 C CA . SER A 1 199 ? 20.798 6.402 -21.821 1.00 51.34 199 SER A CA 1
ATOM 1575 C C . SER A 1 199 ? 21.775 5.229 -21.890 1.00 51.34 199 SER A C 1
ATOM 1577 O O . SER A 1 199 ? 22.866 5.386 -22.432 1.00 51.34 199 SER A O 1
ATOM 1579 N N . LEU A 1 200 ? 21.404 4.056 -21.371 1.00 54.75 200 LEU A N 1
ATOM 1580 C CA . LEU A 1 200 ? 22.328 2.922 -21.275 1.00 54.75 200 LEU A CA 1
ATOM 1581 C C . LEU A 1 200 ? 22.327 2.021 -22.512 1.00 54.75 200 LEU A C 1
ATOM 1583 O O . LEU A 1 200 ? 23.294 1.293 -22.725 1.00 54.75 200 LEU A O 1
ATOM 1587 N N . LEU A 1 201 ? 21.268 2.068 -23.327 1.00 52.62 201 LEU A N 1
ATOM 1588 C CA . LEU A 1 201 ? 21.091 1.160 -24.467 1.00 52.62 201 LEU A CA 1
ATOM 1589 C C . LEU A 1 201 ? 20.647 1.863 -25.767 1.00 52.62 201 LEU A C 1
ATOM 1591 O O . LEU A 1 201 ? 20.672 1.235 -26.825 1.00 52.62 201 LEU A O 1
ATOM 1595 N N . TYR A 1 20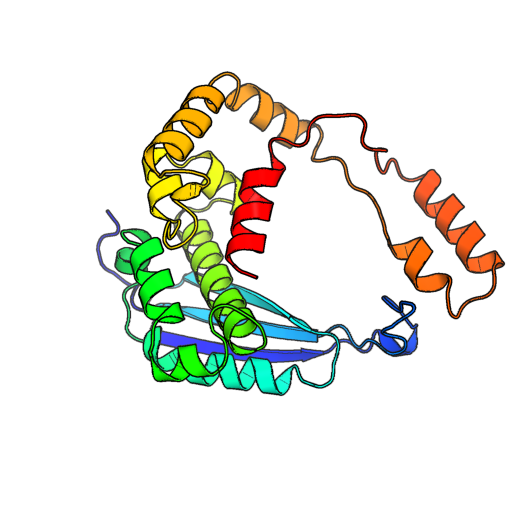2 ? 20.311 3.162 -25.733 1.00 59.84 202 TYR A N 1
ATOM 1596 C CA . TYR A 1 202 ? 20.041 3.967 -26.933 1.00 59.84 202 TYR A CA 1
ATOM 1597 C C . TYR A 1 202 ? 21.188 4.936 -27.258 1.00 59.84 202 TYR A C 1
ATOM 1599 O O . TYR A 1 202 ? 21.954 5.361 -26.399 1.00 59.84 202 TYR A O 1
ATOM 1607 N N . ASN A 1 203 ? 21.296 5.311 -28.536 1.00 65.50 203 ASN A N 1
ATOM 1608 C CA . ASN A 1 203 ? 22.284 6.274 -29.032 1.00 65.50 203 ASN A CA 1
ATOM 1609 C C . ASN A 1 203 ? 22.073 7.673 -28.404 1.00 65.50 203 ASN A C 1
ATOM 1611 O O . ASN A 1 203 ? 20.933 8.088 -28.186 1.00 65.50 203 ASN A O 1
ATOM 1615 N N . CYS A 1 204 ? 23.156 8.433 -28.194 1.00 66.75 204 CYS A N 1
ATOM 1616 C CA . CYS A 1 204 ? 23.176 9.782 -27.610 1.00 66.75 204 CYS A CA 1
ATOM 1617 C C . CYS A 1 204 ? 22.101 10.731 -28.175 1.00 66.75 204 CYS A C 1
ATOM 1619 O O . CYS A 1 204 ? 21.546 11.543 -27.437 1.00 66.75 204 CYS A O 1
ATOM 1621 N N . ASN A 1 205 ? 21.756 10.599 -29.459 1.00 73.69 205 ASN A N 1
ATOM 1622 C CA . ASN A 1 205 ? 20.729 11.414 -30.114 1.00 73.69 205 ASN A CA 1
ATOM 1623 C C . ASN A 1 205 ? 19.334 11.283 -29.468 1.00 73.69 205 ASN A C 1
ATOM 1625 O O . ASN A 1 205 ? 18.611 12.276 -29.383 1.00 73.69 205 ASN A O 1
ATOM 1629 N N . SER A 1 206 ? 18.958 10.092 -28.988 1.00 71.75 206 SER A N 1
ATOM 1630 C CA . SER A 1 206 ? 17.659 9.862 -28.337 1.00 71.75 206 SER A CA 1
ATOM 1631 C C . SER A 1 206 ? 17.572 10.565 -26.982 1.00 71.75 206 SER A C 1
ATOM 1633 O O . SER A 1 206 ? 16.537 11.139 -26.648 1.00 71.75 206 SER A O 1
ATOM 1635 N N . ILE A 1 207 ? 18.677 10.584 -26.230 1.00 75.31 207 ILE A N 1
ATOM 1636 C CA . ILE A 1 207 ? 18.774 11.280 -24.941 1.00 75.31 207 ILE A CA 1
ATOM 1637 C C . ILE A 1 207 ? 18.606 12.782 -25.157 1.00 75.31 207 ILE A C 1
ATOM 1639 O O . ILE A 1 207 ? 17.780 13.410 -24.503 1.00 75.31 207 ILE A O 1
ATOM 1643 N N . THR A 1 208 ? 19.349 13.359 -26.107 1.00 79.38 208 THR A N 1
ATOM 1644 C CA . THR A 1 208 ? 19.261 14.789 -26.426 1.00 79.38 208 THR A CA 1
ATOM 1645 C C . THR A 1 208 ? 17.841 15.177 -26.833 1.00 79.38 208 THR A C 1
ATOM 1647 O O . THR A 1 208 ? 17.306 16.158 -26.319 1.00 79.38 208 THR A O 1
ATOM 1650 N N . LEU A 1 209 ? 17.192 14.376 -27.686 1.00 80.94 209 LEU A N 1
ATOM 1651 C CA . LEU A 1 209 ? 15.806 14.603 -28.091 1.00 80.94 209 LEU A CA 1
ATOM 1652 C C . LEU A 1 209 ? 14.842 14.575 -26.897 1.00 80.94 209 LEU A C 1
ATOM 1654 O O . LEU A 1 209 ? 14.004 15.468 -26.768 1.00 80.94 209 LEU A O 1
ATOM 1658 N N . MET A 1 210 ? 14.964 13.586 -26.008 1.00 79.44 210 MET A N 1
ATOM 1659 C CA . MET A 1 210 ? 14.128 13.501 -24.810 1.00 79.44 210 MET A CA 1
ATOM 1660 C C . MET A 1 210 ? 14.382 14.663 -23.852 1.00 79.44 210 MET A C 1
ATOM 1662 O O . MET A 1 210 ? 13.424 15.270 -23.386 1.00 79.44 210 MET A O 1
ATOM 1666 N N . CYS A 1 211 ? 15.637 15.034 -23.603 1.00 82.00 211 CYS A N 1
ATOM 1667 C CA . CYS A 1 211 ? 15.968 16.195 -22.779 1.00 82.00 211 CYS A CA 1
ATOM 1668 C C . CYS A 1 211 ? 15.349 17.477 -23.344 1.00 82.00 211 CYS A C 1
ATOM 1670 O O . CYS A 1 211 ? 14.739 18.227 -22.593 1.00 82.00 211 CYS A O 1
ATOM 1672 N N . HIS A 1 212 ? 15.423 17.706 -24.660 1.00 81.88 212 HIS A N 1
ATOM 1673 C CA . HIS A 1 212 ? 14.739 18.841 -25.285 1.00 81.88 212 HIS A CA 1
ATOM 1674 C C . HIS A 1 212 ? 13.216 18.754 -25.144 1.00 81.88 212 HIS A C 1
ATOM 1676 O O . HIS A 1 212 ? 12.579 19.761 -24.851 1.00 81.88 212 HIS A O 1
ATOM 1682 N N . THR A 1 213 ? 12.641 17.560 -25.304 1.00 80.69 213 THR A N 1
ATOM 1683 C CA . THR A 1 213 ? 11.194 17.326 -25.171 1.00 80.69 213 THR A CA 1
ATOM 1684 C C . THR A 1 213 ? 10.704 17.605 -23.751 1.00 80.69 213 THR A C 1
ATOM 1686 O O . THR A 1 213 ? 9.664 18.229 -23.573 1.00 80.69 213 THR A O 1
ATOM 1689 N N . TYR A 1 214 ? 11.450 17.189 -22.728 1.00 78.00 214 TYR A N 1
ATOM 1690 C CA . TYR A 1 214 ? 11.074 17.419 -21.334 1.00 78.00 214 TYR A CA 1
ATOM 1691 C C . TYR A 1 214 ? 11.463 18.807 -20.826 1.00 78.00 214 TYR A C 1
ATOM 1693 O O . TYR A 1 214 ? 10.804 19.299 -19.921 1.00 78.00 214 TYR A O 1
ATOM 1701 N N . ALA A 1 215 ? 12.454 19.473 -21.427 1.00 73.62 215 ALA A N 1
ATOM 1702 C CA . ALA A 1 215 ? 12.820 20.850 -21.084 1.00 73.62 215 ALA A CA 1
ATOM 1703 C C . ALA A 1 215 ? 11.765 21.883 -21.517 1.00 73.62 215 ALA A C 1
ATOM 1705 O O . ALA A 1 215 ? 11.684 22.956 -20.926 1.00 73.62 215 ALA A O 1
ATOM 1706 N N . ILE A 1 216 ? 10.964 21.581 -22.547 1.00 73.25 216 ILE A N 1
ATOM 1707 C CA . ILE A 1 216 ? 9.851 22.446 -22.980 1.00 73.25 216 ILE A CA 1
ATOM 1708 C C . ILE A 1 216 ? 8.554 22.183 -22.207 1.00 73.25 216 ILE A C 1
ATOM 1710 O O . ILE A 1 216 ? 7.635 23.000 -22.256 1.00 73.25 216 ILE A O 1
ATOM 1714 N N . ILE A 1 217 ? 8.468 21.055 -21.496 1.00 70.12 217 ILE A N 1
ATOM 1715 C CA . ILE A 1 217 ? 7.383 20.794 -20.554 1.00 70.12 217 ILE A CA 1
ATOM 1716 C C . ILE A 1 217 ? 7.787 21.485 -19.248 1.00 70.12 217 ILE A C 1
ATOM 1718 O O . ILE A 1 217 ? 8.897 21.252 -18.778 1.00 70.12 217 ILE A O 1
ATOM 1722 N N . PRO A 1 218 ? 6.938 22.332 -18.641 1.00 63.16 218 PRO A N 1
ATOM 1723 C CA . PRO A 1 218 ? 7.233 22.959 -17.356 1.00 63.16 218 PRO A CA 1
ATOM 1724 C C . PRO A 1 218 ? 7.205 21.914 -16.225 1.00 63.16 218 PRO A C 1
ATOM 1726 O O . PRO A 1 218 ? 6.274 21.838 -15.430 1.00 63.16 218 PRO A O 1
ATOM 1729 N N . ILE A 1 219 ? 8.235 21.073 -16.182 1.00 58.31 219 ILE A N 1
ATOM 1730 C CA . ILE A 1 219 ? 8.582 20.170 -15.092 1.00 58.31 219 ILE A CA 1
ATOM 1731 C C . ILE A 1 219 ? 9.467 21.008 -14.168 1.00 58.31 219 ILE A C 1
ATOM 1733 O O . ILE A 1 219 ? 10.621 21.290 -14.480 1.00 58.31 219 ILE A O 1
ATOM 1737 N N . ILE A 1 220 ? 8.874 21.538 -13.100 1.00 52.22 220 ILE A N 1
ATOM 1738 C CA . ILE A 1 220 ? 9.513 22.518 -12.215 1.00 52.22 220 ILE A CA 1
ATOM 1739 C C . ILE A 1 220 ? 10.771 21.905 -11.579 1.00 52.22 220 ILE A C 1
ATOM 1741 O O . ILE A 1 220 ? 10.685 20.921 -10.848 1.00 52.22 220 ILE A O 1
ATOM 1745 N N . HIS A 1 221 ? 11.929 22.525 -11.817 1.00 52.00 221 HIS A N 1
ATOM 1746 C CA . HIS A 1 221 ? 13.143 22.290 -11.038 1.00 52.00 221 HIS A CA 1
ATOM 1747 C C . HIS A 1 221 ? 12.882 22.689 -9.579 1.00 52.00 221 HIS A C 1
ATOM 1749 O O . HIS A 1 221 ? 12.454 23.807 -9.303 1.00 52.00 221 HIS A O 1
ATOM 1755 N N . THR A 1 222 ? 13.068 21.752 -8.652 1.00 39.69 222 THR A N 1
ATOM 1756 C CA . THR A 1 222 ? 12.759 21.937 -7.232 1.00 39.69 222 THR A CA 1
ATOM 1757 C C . THR A 1 222 ? 13.752 22.893 -6.571 1.00 39.69 222 THR A C 1
ATOM 1759 O O . THR A 1 222 ? 14.855 22.467 -6.237 1.00 39.69 222 THR A O 1
ATOM 1762 N N . ASP A 1 223 ? 13.337 24.136 -6.330 1.00 36.06 223 ASP A N 1
ATOM 1763 C CA . ASP A 1 223 ? 13.907 24.994 -5.288 1.00 36.06 223 ASP A CA 1
ATOM 1764 C C . ASP A 1 223 ? 12.901 25.073 -4.127 1.00 36.06 223 ASP A C 1
ATOM 1766 O O . ASP A 1 223 ? 11.829 25.661 -4.258 1.00 36.06 223 ASP A O 1
ATOM 1770 N N . GLU A 1 224 ? 13.282 24.426 -3.019 1.00 42.66 224 GLU A N 1
ATOM 1771 C CA . GLU A 1 224 ? 12.701 24.476 -1.665 1.00 42.66 224 GLU A CA 1
ATOM 1772 C C . GLU A 1 224 ? 11.221 24.041 -1.486 1.00 42.66 224 GLU A C 1
ATOM 1774 O O . GLU A 1 224 ? 10.408 24.043 -2.400 1.00 42.66 224 GLU A O 1
ATOM 1779 N N . TYR A 1 225 ? 10.871 23.626 -0.261 1.00 39.12 225 TYR A N 1
ATOM 1780 C CA . TYR A 1 225 ? 9.567 23.108 0.215 1.00 39.12 225 TYR A CA 1
ATOM 1781 C C . TYR A 1 225 ? 9.324 21.594 0.050 1.00 39.12 225 TYR A C 1
ATOM 1783 O O . TYR A 1 225 ? 8.535 21.127 -0.769 1.00 39.12 225 TYR A O 1
ATOM 1791 N N . PHE A 1 226 ? 9.957 20.825 0.942 1.00 40.12 226 PHE A N 1
ATOM 1792 C CA . PHE A 1 226 ? 9.854 19.364 1.076 1.00 40.12 226 PHE A CA 1
ATOM 1793 C C . PHE A 1 226 ? 8.790 18.882 2.091 1.00 40.12 226 PHE A C 1
ATOM 1795 O O . PHE A 1 226 ? 8.841 17.742 2.545 1.00 40.12 226 PHE A O 1
ATOM 1802 N N . GLU A 1 227 ? 7.825 19.718 2.484 1.00 39.12 227 GLU A N 1
ATOM 1803 C CA . GLU A 1 227 ? 7.046 19.449 3.709 1.00 39.12 227 GLU A CA 1
ATOM 1804 C C . GLU A 1 227 ? 5.694 18.740 3.507 1.00 39.12 227 GLU A C 1
ATOM 1806 O O . GLU A 1 227 ? 5.212 18.081 4.424 1.00 39.12 227 GLU A O 1
ATOM 1811 N N . CYS A 1 228 ? 5.083 18.775 2.316 1.00 31.42 228 CYS A N 1
ATOM 1812 C CA . CYS A 1 228 ? 3.790 18.097 2.100 1.00 31.42 228 CYS A CA 1
ATOM 1813 C C . CYS A 1 228 ? 3.923 16.627 1.675 1.00 31.42 228 CYS A C 1
ATOM 1815 O O . CYS A 1 228 ? 3.023 15.828 1.936 1.00 31.42 228 CYS A O 1
ATOM 1817 N N . LEU A 1 229 ? 5.042 16.242 1.053 1.00 32.88 229 LE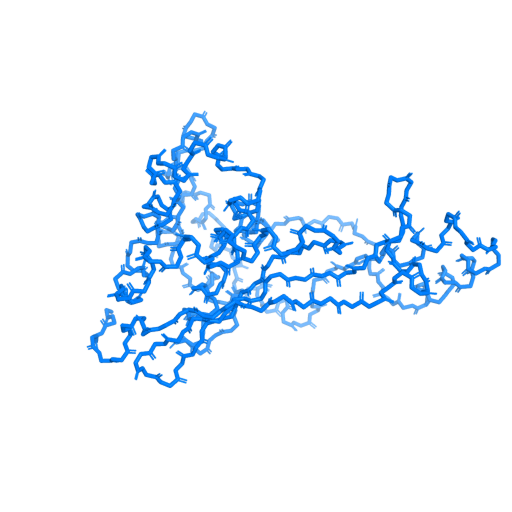U A N 1
ATOM 1818 C CA . LEU A 1 229 ? 5.253 14.866 0.602 1.00 32.88 229 LEU A CA 1
ATOM 1819 C C . LEU A 1 229 ? 5.661 13.936 1.745 1.00 32.88 229 LEU A C 1
ATOM 1821 O O . LEU A 1 229 ? 5.510 12.727 1.603 1.00 32.88 229 LEU A O 1
ATOM 1825 N N . PHE A 1 230 ? 6.106 14.472 2.889 1.00 29.77 230 PHE A N 1
ATOM 1826 C CA . PHE A 1 230 ? 6.530 13.651 4.020 1.00 29.77 230 PHE A CA 1
ATOM 1827 C C . PHE A 1 230 ? 5.394 12.747 4.508 1.00 29.77 230 PHE A C 1
ATOM 1829 O O . PHE A 1 230 ? 5.652 11.594 4.790 1.00 29.77 230 PHE A O 1
ATOM 1836 N N . ILE A 1 231 ? 4.124 13.161 4.494 1.00 33.81 231 ILE A N 1
ATOM 1837 C CA . ILE A 1 231 ? 3.017 12.292 4.948 1.00 33.81 231 ILE A CA 1
ATOM 1838 C C . ILE A 1 231 ? 2.719 11.160 3.940 1.00 33.81 231 ILE A C 1
ATOM 1840 O O . ILE A 1 231 ? 2.476 10.024 4.342 1.00 33.81 231 ILE A O 1
ATOM 1844 N N . TYR A 1 232 ? 2.797 11.429 2.632 1.00 30.00 232 TYR A N 1
ATOM 1845 C CA . TYR A 1 232 ? 2.497 10.437 1.585 1.00 30.00 232 TYR A CA 1
ATOM 1846 C C . TYR A 1 232 ? 3.670 9.473 1.340 1.00 30.00 232 TYR A C 1
ATOM 1848 O O . TYR A 1 232 ? 3.477 8.262 1.217 1.00 30.00 232 TYR A O 1
ATOM 1856 N N . LEU A 1 233 ? 4.902 9.996 1.339 1.00 29.39 233 LEU A N 1
ATOM 1857 C CA . LEU A 1 233 ? 6.119 9.191 1.302 1.00 29.39 233 LEU A CA 1
ATOM 1858 C C . LEU A 1 233 ? 6.331 8.447 2.608 1.00 29.39 233 LEU A C 1
ATOM 1860 O O . LEU A 1 233 ? 6.776 7.324 2.524 1.00 29.39 233 LEU A O 1
ATOM 1864 N N . THR A 1 234 ? 5.983 8.984 3.780 1.00 32.31 234 THR A N 1
ATOM 1865 C CA . THR A 1 234 ? 6.133 8.238 5.042 1.00 32.31 234 THR A CA 1
ATOM 1866 C C . THR A 1 234 ? 5.132 7.098 5.124 1.00 32.31 234 THR A C 1
ATOM 1868 O O . THR A 1 234 ? 5.517 6.028 5.556 1.00 32.31 234 THR A O 1
ATOM 1871 N N . ILE A 1 235 ? 3.898 7.227 4.624 1.00 37.53 235 ILE A N 1
ATOM 1872 C CA . ILE A 1 235 ? 3.024 6.047 4.515 1.00 37.53 235 ILE A CA 1
ATOM 1873 C C . ILE A 1 235 ? 3.566 5.079 3.468 1.00 37.53 235 ILE A C 1
ATOM 1875 O O . ILE A 1 235 ? 3.591 3.891 3.734 1.00 37.53 235 ILE A O 1
ATOM 1879 N N . THR A 1 236 ? 4.091 5.544 2.333 1.00 32.97 236 THR A N 1
ATOM 1880 C CA . THR A 1 236 ? 4.670 4.625 1.338 1.00 32.97 236 THR A CA 1
ATOM 1881 C C . THR A 1 236 ? 5.943 3.936 1.860 1.00 32.97 236 THR A C 1
ATOM 1883 O O . THR A 1 236 ? 6.019 2.729 1.748 1.00 32.97 236 THR A O 1
ATOM 1886 N N . PHE A 1 237 ? 6.870 4.643 2.520 1.00 29.06 237 PHE A N 1
ATOM 1887 C CA . PHE A 1 237 ? 8.137 4.143 3.092 1.00 29.06 237 PHE A CA 1
ATOM 1888 C C . PHE A 1 237 ? 7.986 3.413 4.434 1.00 29.06 237 PHE A C 1
ATOM 1890 O O . PHE A 1 237 ? 8.839 2.606 4.775 1.00 29.06 237 PHE A O 1
ATOM 1897 N N . ILE A 1 238 ? 6.937 3.678 5.220 1.00 36.31 238 ILE A N 1
ATOM 1898 C CA . ILE A 1 238 ? 6.566 2.814 6.357 1.00 36.31 238 ILE A CA 1
ATOM 1899 C C . ILE A 1 238 ? 5.926 1.523 5.832 1.00 36.31 238 ILE A C 1
ATOM 1901 O O . ILE A 1 238 ? 5.965 0.500 6.512 1.00 36.31 238 ILE A O 1
ATOM 1905 N N . VAL A 1 239 ? 5.331 1.561 4.633 1.00 32.31 239 VAL A N 1
ATOM 1906 C CA . VAL A 1 239 ? 4.602 0.433 4.051 1.00 32.31 239 VAL A CA 1
ATOM 1907 C C . VAL A 1 239 ? 5.448 -0.407 3.074 1.00 32.31 239 VAL A C 1
ATOM 1909 O O . VAL A 1 239 ? 5.090 -1.562 2.856 1.00 32.31 239 VAL A O 1
ATOM 1912 N N . SER A 1 240 ? 6.561 0.103 2.526 1.00 27.16 240 SER A N 1
ATOM 1913 C CA . SER A 1 240 ? 7.463 -0.577 1.569 1.00 27.16 240 SER A CA 1
ATOM 1914 C C . SER A 1 240 ? 8.876 -0.776 2.106 1.00 27.16 240 SER A C 1
ATOM 1916 O O . SER A 1 240 ? 9.383 -1.916 1.991 1.00 27.16 240 SER A O 1
#

Radius of gyration: 20.25 Å; Cα contacts (8 Å, |Δi|>4): 324; chains: 1; bounding box: 46×46×52 Å

Secondary structure (DSSP, 8-state):
---SSS-BEEEEEEEEEE--GGGGTTT--SS-SS---EEEEEEEEESSS-EEEEEEEE-STTHHHHHHHHHHHHHHHTT-BHHHHHHTHHHHHHHHH--HHHHHT-SSSHHHHHHHHHHHHHHHHHHHHHTTS-HHHHHHTS-HHHHHTTS--TTTTTT--HHHHHHHHHHTTTTHHHHHHHHHHH-------HHHHTTTTS-HHHHHHHHHHHHSS------S--SSHHHHHHHHHHH-

Solvent-accessible surface area (backbone atoms only — not comparable to full-atom values): 13287 Å² total; per-residue (Å²): 132,77,82,89,72,34,42,39,23,69,44,70,48,73,42,81,46,74,40,78,32,38,82,78,30,49,73,20,48,100,86,43,65,67,24,17,52,20,30,30,38,28,39,39,33,30,66,42,96,62,62,10,54,17,53,32,82,41,54,37,90,64,35,66,56,28,39,50,37,34,59,71,51,37,74,82,50,44,71,39,46,50,53,60,36,70,76,36,33,17,60,46,52,47,55,71,60,57,38,72,72,66,24,69,71,44,59,89,31,65,53,49,24,40,21,50,24,8,53,51,42,8,52,49,40,29,51,14,57,75,67,74,35,60,58,71,56,46,59,69,70,42,54,42,67,58,53,55,51,48,52,68,61,76,96,39,51,94,84,52,38,75,66,56,54,32,50,54,47,54,68,54,52,68,64,43,66,61,52,49,55,45,40,74,74,73,54,78,81,46,85,82,63,71,46,58,24,43,56,86,84,46,61,72,69,59,34,56,52,38,49,55,57,52,68,74,42,93,58,46,79,87,75,84,86,78,72,78,54,49,65,60,47,45,54,49,63,76,40,88